Protein AF-0000000075298765 (afdb_homodimer)

Secondary structure (DSSP, 8-state):
--------------------------TT-HHHHHHHHHHHHHTTTPPPPEE-HHHHHHHHHHHHTTTTT-------SSSEEEEEEESS---HHHHHHHHHGGGGGEETTTTEESS--HHHHHHT-TT--EEEEEEEE-TTS-EEEEEEEES----TT----/--------------------------TT-HHHHHHHHHHHHHTTTPPPPEE-HHHHHHHHHHHHTTTTT-------SSSEEEEEEESS---HHHHHHHHHGGGGGEETTTTEESS--HHHHHHT-TT--EEEEEEEE-TTS-EEEEEEEES----TT----

pLDDT: mean 87.07, std 18.65, range [35.97, 98.94]

Foldseek 3Di:
DPPPPPPPPPPPPPPPPVPPPVPPPQLEDPCNLQVLLQVLQVVVPADGAEEDVVQQVVQAVVVVVCQAVQDDDDDDDQWAKDKDKDLADDGSNNSLVVLLVQVVQADQVVRDGPDDNQSNLQSNQRQFRYKHKDKDQHPNGMMMIMMTTPNGDDDPPDGSD/DPPPPPPPPPPPPPPPPPPPVVPPPQLEDPCNLQVLLQVLQVVVPADGAEEDVVQQVVQAVVVVVCQAVQDDDDDDDQWAKDKDKDLADDGSNNSLVVLLVQVVQADQVVRDGPDDNQSNLQSNQRQFRYKHKDKDQHPNGMMMIMMTTPNGDDDPPDGSD

Structure (mmCIF, N/CA/C/O backbone):
data_AF-0000000075298765-model_v1
#
loop_
_entity.id
_entity.type
_entity.pdbx_description
1 polymer 'SCP domain-containing protein'
#
loop_
_atom_site.group_PDB
_atom_site.id
_atom_site.type_symbol
_atom_site.label_atom_id
_atom_site.label_alt_id
_atom_site.label_comp_id
_atom_site.label_asym_id
_atom_site.label_entity_id
_atom_site.label_seq_id
_atom_site.pdbx_PDB_ins_code
_atom_site.Cartn_x
_atom_site.Cartn_y
_atom_site.Cartn_z
_atom_site.occupancy
_atom_site.B_iso_or_equiv
_atom_site.auth_seq_id
_atom_site.auth_comp_id
_atom_site.auth_asym_id
_atom_site.auth_atom_id
_atom_site.pdbx_PDB_model_num
ATOM 1 N N . MET A 1 1 ? 59.375 71 1.419 1 35.97 1 MET A N 1
ATOM 2 C CA . MET A 1 1 ? 57.938 70.812 1.502 1 35.97 1 MET A CA 1
ATOM 3 C C . MET A 1 1 ? 57.562 69.375 1.067 1 35.97 1 MET A C 1
ATOM 5 O O . MET A 1 1 ? 57.719 69.062 -0.102 1 35.97 1 MET A O 1
ATOM 9 N N . ASN A 1 2 ? 57.812 68.375 1.98 1 41.28 2 ASN A N 1
ATOM 10 C CA . ASN A 1 2 ? 57.625 66.938 1.878 1 41.28 2 ASN A CA 1
ATOM 11 C C . ASN A 1 2 ? 56.156 66.562 1.577 1 41.28 2 ASN A C 1
ATOM 13 O O . ASN A 1 2 ? 55.25 67 2.291 1 41.28 2 ASN A O 1
ATOM 17 N N . LEU A 1 3 ? 55.75 66.375 0.319 1 43.69 3 LEU A N 1
ATOM 18 C CA . LEU A 1 3 ? 54.469 65.875 -0.209 1 43.69 3 LEU A CA 1
ATOM 19 C C . LEU A 1 3 ? 54.062 64.625 0.467 1 43.69 3 LEU A C 1
ATOM 21 O O . LEU A 1 3 ? 54.781 63.594 0.383 1 43.69 3 LEU A O 1
ATOM 25 N N . ILE A 1 4 ? 53.531 64.625 1.705 1 47.22 4 ILE A N 1
ATOM 26 C CA . ILE A 1 4 ? 52.906 63.5 2.4 1 47.22 4 ILE A CA 1
ATOM 27 C C . ILE A 1 4 ? 51.781 62.906 1.55 1 47.22 4 ILE A C 1
ATOM 29 O O . ILE A 1 4 ? 50.812 63.594 1.222 1 47.22 4 ILE A O 1
ATOM 33 N N . SER A 1 5 ? 52.062 62 0.587 1 48.16 5 SER A N 1
ATOM 34 C CA . SER A 1 5 ? 51.094 61.219 -0.198 1 48.16 5 SER A CA 1
ATOM 35 C C . SER A 1 5 ? 50.094 60.5 0.699 1 48.16 5 SER A C 1
ATOM 37 O O . SER A 1 5 ? 50.469 59.781 1.606 1 48.16 5 SER A O 1
ATOM 39 N N . TYR A 1 6 ? 48.969 61.156 1.109 1 45.28 6 TYR A N 1
ATOM 40 C CA . TYR A 1 6 ? 47.844 60.5 1.78 1 45.28 6 TYR A CA 1
ATOM 41 C C . TYR A 1 6 ? 47.344 59.281 0.989 1 45.28 6 TYR A C 1
ATOM 43 O O . TYR A 1 6 ? 46.938 59.438 -0.168 1 45.28 6 TYR A O 1
ATOM 51 N N . SER A 1 7 ? 47.969 58.156 1.08 1 46.75 7 SER A N 1
ATOM 52 C CA . SER A 1 7 ? 47.406 56.906 0.559 1 46.75 7 SER A CA 1
ATOM 53 C C . SER A 1 7 ? 45.969 56.688 1.053 1 46.75 7 SER A C 1
ATOM 55 O O . SER A 1 7 ? 45.719 56.75 2.258 1 46.75 7 SER A O 1
ATOM 57 N N . ARG A 1 8 ? 44.938 57.188 0.302 1 50.75 8 ARG A N 1
ATOM 58 C CA . ARG A 1 8 ? 43.531 56.906 0.548 1 50.75 8 ARG A CA 1
ATOM 59 C C . ARG A 1 8 ? 43.281 55.438 0.741 1 50.75 8 ARG A C 1
ATOM 61 O O . ARG A 1 8 ? 43.625 54.625 -0.128 1 50.75 8 ARG A O 1
ATOM 68 N N . ILE A 1 9 ? 43.344 54.906 1.965 1 47.97 9 ILE A N 1
ATOM 69 C CA . ILE A 1 9 ? 42.906 53.562 2.309 1 47.97 9 ILE A CA 1
ATOM 70 C C . ILE A 1 9 ? 41.438 53.375 1.913 1 47.97 9 ILE A C 1
ATOM 72 O O . ILE A 1 9 ? 40.562 54.094 2.42 1 47.97 9 ILE A O 1
ATOM 76 N N . LEU A 1 10 ? 41.125 53.125 0.641 1 45.03 10 LEU A N 1
ATOM 77 C CA . LEU A 1 10 ? 39.781 52.719 0.24 1 45.03 10 LEU A CA 1
ATOM 78 C C . LEU A 1 10 ? 39.312 51.5 1.067 1 45.03 10 LEU A C 1
ATOM 80 O O . LEU A 1 10 ? 39.938 50.438 1.003 1 45.03 10 LEU A O 1
ATOM 84 N N . ILE A 1 11 ? 38.75 51.781 2.23 1 45.03 11 ILE A N 1
ATOM 85 C CA . ILE A 1 11 ? 38.125 50.719 2.994 1 45.03 11 ILE A CA 1
ATOM 86 C C . ILE A 1 11 ? 37.031 50.062 2.156 1 45.03 11 ILE A C 1
ATOM 88 O O . ILE A 1 11 ? 36.031 50.719 1.77 1 45.03 11 ILE A O 1
ATOM 92 N N . ILE A 1 12 ? 37.375 49.125 1.29 1 48.66 12 ILE A N 1
ATOM 93 C CA . ILE A 1 12 ? 36.344 48.281 0.675 1 48.66 12 ILE A CA 1
ATOM 94 C C . ILE A 1 12 ? 35.469 47.656 1.758 1 48.66 12 ILE A C 1
ATOM 96 O O . ILE A 1 12 ? 35.969 46.938 2.607 1 48.66 12 ILE A O 1
ATOM 100 N N . LEU A 1 13 ? 34.469 48.375 2.205 1 47.56 13 LEU A N 1
ATOM 101 C CA . LEU A 1 13 ? 33.469 47.719 3.027 1 47.56 13 LEU A CA 1
ATOM 102 C C . LEU A 1 13 ? 32.938 46.438 2.35 1 47.56 13 LEU A C 1
ATOM 104 O O . LEU A 1 13 ? 32.344 46.5 1.276 1 47.56 13 LEU A O 1
ATOM 108 N N . ALA A 1 14 ? 33.656 45.344 2.465 1 48.97 14 ALA A N 1
ATOM 109 C CA . ALA A 1 14 ? 33.094 44.031 2.088 1 48.97 14 ALA A CA 1
ATOM 110 C C . ALA A 1 14 ? 31.75 43.844 2.777 1 48.97 14 ALA A C 1
ATOM 112 O O . ALA A 1 14 ? 31.672 43.719 4.004 1 48.97 14 ALA A O 1
ATOM 113 N N . VAL A 1 15 ? 30.672 44.438 2.279 1 49.25 15 VAL A N 1
ATOM 114 C CA . VAL A 1 15 ? 29.359 44 2.738 1 49.25 15 VAL A CA 1
ATOM 115 C C . VAL A 1 15 ? 29.281 42.469 2.715 1 49.25 15 VAL A C 1
ATOM 117 O O . VAL A 1 15 ? 29.375 41.875 1.65 1 49.25 15 VAL A O 1
ATOM 120 N N . LEU A 1 16 ? 29.797 41.812 3.732 1 47.53 16 LEU A N 1
ATOM 121 C CA . LEU A 1 16 ? 29.469 40.406 3.873 1 47.53 16 LEU A CA 1
ATOM 122 C C . LEU A 1 16 ? 27.969 40.188 3.76 1 47.53 16 LEU A C 1
ATOM 124 O O . LEU A 1 16 ? 27.203 40.562 4.645 1 47.53 16 LEU A O 1
ATOM 128 N N . VAL A 1 17 ? 27.375 40.344 2.561 1 48.34 17 VAL A N 1
ATOM 129 C CA . VAL A 1 17 ? 26.016 39.812 2.416 1 48.34 17 VAL A CA 1
ATOM 130 C C . VAL A 1 17 ? 25.922 38.406 3.018 1 48.34 17 VAL A C 1
ATOM 132 O O . VAL A 1 17 ? 26.5 37.469 2.477 1 48.34 17 VAL A O 1
ATOM 135 N N . GLY A 1 18 ? 25.969 38.312 4.336 1 45.38 18 GLY A N 1
ATOM 136 C CA . GLY A 1 18 ? 25.641 37 4.863 1 45.38 18 GLY A CA 1
ATOM 137 C C . GLY A 1 18 ? 24.469 36.344 4.156 1 45.38 18 GLY A C 1
ATOM 138 O O . GLY A 1 18 ? 23.391 36.938 4.043 1 45.38 18 GLY A O 1
ATOM 139 N N . VAL A 1 19 ? 24.703 35.594 3.18 1 47.28 19 VAL A N 1
ATOM 140 C CA . VAL A 1 19 ? 23.641 34.719 2.689 1 47.28 19 VAL A CA 1
ATOM 141 C C . VAL A 1 19 ? 22.859 34.125 3.867 1 47.28 19 VAL A C 1
ATOM 143 O O . VAL A 1 19 ? 23.438 33.469 4.723 1 47.28 19 VAL A O 1
ATOM 146 N N . LEU A 1 20 ? 21.938 34.875 4.422 1 43.31 20 LEU A N 1
ATOM 147 C CA . LEU A 1 20 ? 21.016 34.125 5.281 1 43.31 20 LEU A CA 1
ATOM 148 C C . LEU A 1 20 ? 20.719 32.75 4.703 1 43.31 20 LEU A C 1
ATOM 150 O O . LEU A 1 20 ? 20.016 32.625 3.703 1 43.31 20 LEU A O 1
ATOM 154 N N . VAL A 1 21 ? 21.656 31.938 4.711 1 42.75 21 VAL A N 1
ATOM 155 C CA . VAL A 1 21 ? 21.234 30.562 4.492 1 42.75 21 VAL A CA 1
ATOM 156 C C . VAL A 1 21 ? 19.969 30.281 5.285 1 42.75 21 VAL A C 1
ATOM 158 O O . VAL A 1 21 ? 19.969 30.312 6.516 1 42.75 21 VAL A O 1
ATOM 161 N N . VAL A 1 22 ? 18.812 30.797 4.906 1 42.19 22 VAL A N 1
ATOM 162 C CA . VAL A 1 22 ? 17.609 30.203 5.496 1 42.19 22 VAL A CA 1
ATOM 163 C C . VAL A 1 22 ? 17.828 28.719 5.719 1 42.19 22 VAL A C 1
ATOM 165 O O . VAL A 1 22 ? 18.141 27.984 4.785 1 42.19 22 VAL A O 1
ATOM 168 N N . PRO A 1 23 ? 18.281 28.266 6.816 1 45.19 23 PRO A N 1
ATOM 169 C CA . PRO A 1 23 ? 18.391 26.812 6.988 1 45.19 23 PRO A CA 1
ATOM 170 C C . PRO A 1 23 ? 17.344 26.031 6.203 1 45.19 23 PRO A C 1
ATOM 172 O O . PRO A 1 23 ? 16.234 26.531 6.004 1 45.19 23 PRO A O 1
ATOM 175 N N . SER A 1 24 ? 17.688 25.453 5.238 1 42.84 24 SER A N 1
ATOM 176 C CA . SER A 1 24 ? 16.719 24.578 4.59 1 42.84 24 SER A CA 1
ATOM 177 C C . SER A 1 24 ? 15.656 24.109 5.582 1 42.84 24 SER A C 1
ATOM 179 O O . SER A 1 24 ? 15.977 23.422 6.562 1 42.84 24 SER A O 1
ATOM 181 N N . LYS A 1 25 ? 14.766 24.922 6.238 1 49.25 25 LYS A N 1
ATOM 182 C CA . LYS A 1 25 ? 13.688 24.531 7.141 1 49.25 25 LYS A CA 1
ATOM 183 C C . LYS A 1 25 ? 13.359 23.047 6.988 1 49.25 25 LYS A C 1
ATOM 185 O O . LYS A 1 25 ? 13.523 22.484 5.906 1 49.25 25 LYS A O 1
ATOM 190 N N . ALA A 1 26 ? 13.391 22.281 8.109 1 58.81 26 ALA A N 1
ATOM 191 C CA . ALA A 1 26 ? 13.055 20.859 8.211 1 58.81 26 ALA A CA 1
ATOM 192 C C . ALA A 1 26 ? 11.859 20.516 7.332 1 58.81 26 ALA A C 1
ATOM 194 O O . ALA A 1 26 ? 10.859 21.234 7.32 1 58.81 26 ALA A O 1
ATOM 195 N N . GLN A 1 27 ? 12.055 19.766 6.223 1 80.38 27 GLN A N 1
ATOM 196 C CA . GLN A 1 27 ? 11.062 19.391 5.227 1 80.38 27 GLN A CA 1
ATOM 197 C C . GLN A 1 27 ? 10.039 18.422 5.82 1 80.38 27 GLN A C 1
ATOM 199 O O . GLN A 1 27 ? 9.422 17.641 5.094 1 80.38 27 GLN A O 1
ATOM 204 N N . TYR A 1 28 ? 9.953 18.594 7.375 1 89.81 28 TYR A N 1
ATOM 205 C CA . TYR A 1 28 ? 9 17.703 8.039 1 89.81 28 TYR A CA 1
ATOM 206 C C . TYR A 1 28 ? 8.188 18.453 9.086 1 89.81 28 TYR A C 1
ATOM 208 O O . TYR A 1 28 ? 7.688 17.859 10.039 1 89.81 28 TYR A O 1
ATOM 216 N N . SER A 1 29 ? 8.086 19.781 8.977 1 95.31 29 SER A N 1
ATOM 217 C CA . SER A 1 29 ? 7.273 20.516 9.945 1 95.31 29 SER A CA 1
ATOM 218 C C . SER A 1 29 ? 5.801 20.125 9.844 1 95.31 29 SER A C 1
ATOM 220 O O . SER A 1 29 ? 5.348 19.672 8.797 1 95.31 29 SER A O 1
ATOM 222 N N . PRO A 1 30 ? 5.066 20.312 11.031 1 97.62 30 PRO A N 1
ATOM 223 C CA . PRO A 1 30 ? 3.619 20.109 10.961 1 97.62 30 PRO A CA 1
ATOM 224 C C . PRO A 1 30 ? 2.977 20.812 9.766 1 97.62 30 PRO A C 1
ATOM 226 O O . PRO A 1 30 ? 2.123 20.234 9.086 1 97.62 30 PRO A O 1
ATOM 229 N N . GLN A 1 31 ? 3.422 22 9.492 1 97.62 31 GLN A N 1
ATOM 230 C CA . GLN A 1 31 ? 2.814 22.797 8.43 1 97.62 31 GLN A CA 1
ATOM 231 C C . GLN A 1 31 ? 3.092 22.203 7.059 1 97.62 31 GLN A C 1
ATOM 233 O O . GLN A 1 31 ? 2.258 22.281 6.156 1 97.62 31 GLN A O 1
ATOM 238 N N . ASP A 1 32 ? 4.234 21.578 6.898 1 97.31 32 ASP A N 1
ATOM 239 C CA . ASP A 1 32 ? 4.527 20.922 5.637 1 97.31 32 ASP A CA 1
ATOM 240 C C . ASP A 1 32 ? 3.49 19.844 5.332 1 97.31 32 ASP A C 1
ATOM 242 O O . ASP A 1 32 ? 3.004 19.734 4.203 1 97.31 32 ASP A O 1
ATOM 246 N N . TYR A 1 33 ? 3.146 19 6.305 1 98.44 33 TYR A N 1
ATOM 247 C CA . TYR A 1 33 ? 2.133 17.969 6.148 1 98.44 33 TYR A CA 1
ATOM 248 C C . TYR A 1 33 ? 0.762 18.578 5.883 1 98.44 33 TYR A C 1
ATOM 250 O O . TYR A 1 33 ? 0.064 18.172 4.949 1 98.44 33 TYR A O 1
ATOM 258 N N . VAL A 1 34 ? 0.422 19.547 6.719 1 98.81 34 VAL A N 1
ATOM 259 C CA . VAL A 1 34 ? -0.91 20.125 6.68 1 98.81 34 VAL A CA 1
ATOM 260 C C . VAL A 1 34 ? -1.123 20.844 5.344 1 98.81 34 VAL A C 1
ATOM 262 O O . VAL A 1 34 ? -2.174 20.688 4.719 1 98.81 34 VAL A O 1
ATOM 265 N N . ASN A 1 35 ? -0.128 21.562 4.895 1 98.56 35 ASN A N 1
ATOM 266 C CA . ASN A 1 35 ? -0.244 22.281 3.621 1 98.56 35 ASN A CA 1
ATOM 267 C C . ASN A 1 35 ? -0.476 21.312 2.463 1 98.56 35 ASN A C 1
ATOM 269 O O . ASN A 1 35 ? -1.333 21.547 1.611 1 98.56 35 ASN A O 1
ATOM 273 N N . ALA A 1 36 ? 0.278 20.266 2.406 1 98.25 36 ALA A N 1
ATOM 274 C CA . ALA A 1 36 ? 0.129 19.297 1.331 1 98.25 36 ALA A CA 1
ATOM 275 C C . ALA A 1 36 ? -1.246 18.625 1.376 1 98.25 36 ALA A C 1
ATOM 277 O O . ALA A 1 36 ? -1.883 18.438 0.338 1 98.25 36 ALA A O 1
ATOM 278 N N . HIS A 1 37 ? -1.697 18.266 2.561 1 98.88 37 HIS A N 1
ATOM 279 C CA . HIS A 1 37 ? -3.039 17.719 2.703 1 98.88 37 HIS A CA 1
ATOM 280 C C . HIS A 1 37 ? -4.094 18.703 2.215 1 98.88 37 HIS A C 1
ATOM 282 O O . HIS A 1 37 ? -4.988 18.328 1.446 1 98.88 37 HIS A O 1
ATOM 288 N N . ASN A 1 38 ? -3.99 19.875 2.662 1 98.88 38 ASN A N 1
ATOM 289 C CA . ASN A 1 38 ? -5.035 20.844 2.391 1 98.88 38 ASN A CA 1
ATOM 290 C C . ASN A 1 38 ? -5.02 21.297 0.93 1 98.88 38 ASN A C 1
ATOM 292 O O . ASN A 1 38 ? -6.055 21.688 0.387 1 98.88 38 ASN A O 1
ATOM 296 N N . GLN A 1 39 ? -3.918 21.266 0.316 1 98.75 39 GLN A N 1
ATOM 297 C CA . GLN A 1 39 ? -3.904 21.453 -1.13 1 98.75 39 GLN A CA 1
ATOM 298 C C . GLN A 1 39 ? -4.754 20.406 -1.837 1 98.75 39 GLN A C 1
ATOM 300 O O . GLN A 1 39 ? -5.547 20.734 -2.725 1 98.75 39 GLN A O 1
ATOM 305 N N . ALA A 1 40 ? -4.594 19.172 -1.49 1 98.75 40 ALA A N 1
ATOM 306 C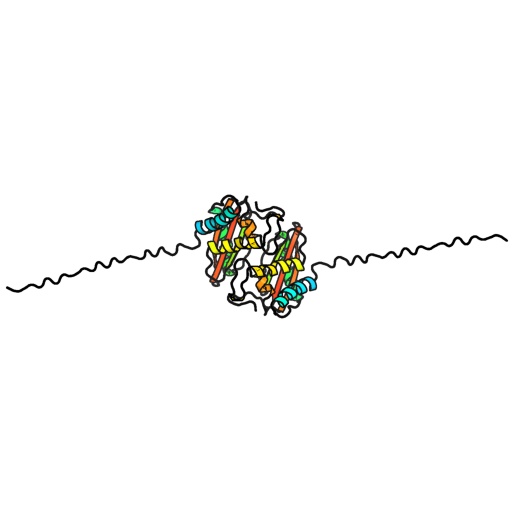 CA . ALA A 1 40 ? -5.363 18.078 -2.078 1 98.75 40 ALA A CA 1
ATOM 307 C C .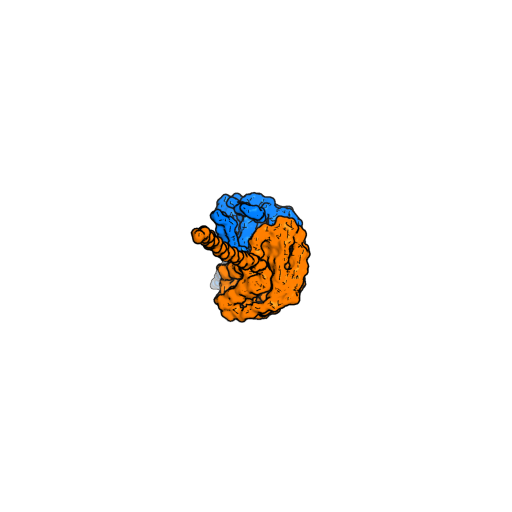 ALA A 1 40 ? -6.852 18.234 -1.756 1 98.75 40 ALA A C 1
ATOM 309 O O . ALA A 1 40 ? -7.703 18.016 -2.621 1 98.75 40 ALA A O 1
ATOM 310 N N . ARG A 1 41 ? -7.129 18.547 -0.53 1 98.88 41 ARG A N 1
ATOM 311 C CA . ARG A 1 41 ? -8.516 18.688 -0.089 1 98.88 41 ARG A CA 1
ATOM 312 C C . ARG A 1 41 ? -9.203 19.844 -0.815 1 98.88 41 ARG A C 1
ATOM 314 O O . ARG A 1 41 ? -10.336 19.703 -1.28 1 98.88 41 ARG A O 1
ATOM 321 N N . ALA A 1 42 ? -8.555 20.953 -0.947 1 98.81 42 ALA A N 1
ATOM 322 C CA . ALA A 1 42 ? -9.102 22.125 -1.642 1 98.81 42 ALA A CA 1
ATOM 323 C C . ALA A 1 42 ? -9.43 21.781 -3.096 1 98.81 42 ALA A C 1
ATOM 325 O O . ALA A 1 42 ? -10.422 22.266 -3.645 1 98.81 42 ALA A O 1
ATOM 326 N N . ALA A 1 43 ? -8.672 20.984 -3.654 1 98.56 43 ALA A N 1
ATOM 327 C CA . ALA A 1 43 ? -8.812 20.641 -5.066 1 98.56 43 ALA A CA 1
ATOM 328 C C . ALA A 1 43 ? -10.141 19.938 -5.332 1 98.56 43 ALA A C 1
ATOM 330 O O . ALA A 1 43 ? -10.617 19.891 -6.469 1 98.56 43 ALA A O 1
ATOM 331 N N . VAL A 1 44 ? -10.742 19.375 -4.336 1 98.44 44 VAL A N 1
ATOM 332 C CA . VAL A 1 44 ? -11.992 18.656 -4.543 1 98.44 44 VAL A CA 1
ATOM 333 C C . VAL A 1 44 ? -13.094 19.281 -3.68 1 98.44 44 VAL A C 1
ATOM 335 O O . VAL A 1 44 ? -14.117 18.641 -3.42 1 98.44 44 VAL A O 1
ATOM 338 N N . GLY A 1 45 ? -12.836 20.406 -3.125 1 98.44 45 GLY A N 1
ATOM 339 C CA . GLY A 1 45 ? -13.852 21.156 -2.406 1 98.44 45 GLY A CA 1
ATOM 340 C C . GLY A 1 45 ? -14.109 20.625 -1.009 1 98.44 45 GLY A C 1
ATOM 341 O O . GLY A 1 45 ? -15.195 20.812 -0.463 1 98.44 45 GLY A O 1
ATOM 342 N N . VAL A 1 46 ? -13.242 19.906 -0.448 1 98.62 46 VAL A N 1
ATOM 343 C CA . VAL A 1 46 ? -13.336 19.391 0.909 1 98.62 46 VAL A CA 1
ATOM 344 C C . VAL A 1 46 ? -12.711 20.375 1.892 1 98.62 46 VAL A C 1
ATOM 346 O O . VAL A 1 46 ? -11.703 21.016 1.586 1 98.62 46 VAL A O 1
ATOM 349 N N . GLY A 1 47 ? -13.242 20.562 3.072 1 98.62 47 GLY A N 1
ATOM 350 C CA . GLY A 1 47 ? -12.742 21.5 4.082 1 98.62 47 GLY A CA 1
ATOM 351 C C . GLY A 1 47 ? -11.336 21.156 4.551 1 98.62 47 GLY A C 1
ATOM 352 O O . GLY A 1 47 ? -10.883 20.031 4.414 1 98.62 47 GLY A O 1
ATOM 353 N N . PRO A 1 48 ? -10.703 22.078 5.172 1 98.88 48 PRO A N 1
ATOM 354 C CA . PRO A 1 48 ? -9.312 21.875 5.59 1 98.88 48 PRO A CA 1
ATOM 355 C C . PRO A 1 48 ? -9.188 20.922 6.777 1 98.88 48 PRO A C 1
ATOM 357 O O . PRO A 1 48 ? -10.125 20.797 7.578 1 98.88 48 PRO A O 1
ATOM 360 N N . ILE A 1 49 ? -8.07 20.281 6.785 1 98.88 49 ILE A N 1
ATOM 361 C CA . ILE A 1 49 ? -7.688 19.453 7.934 1 98.88 49 ILE A CA 1
ATOM 362 C C . ILE A 1 49 ? -6.742 20.25 8.836 1 98.88 49 ILE A C 1
ATOM 364 O O . ILE A 1 49 ? -6.027 21.141 8.375 1 98.88 49 ILE A O 1
ATOM 368 N N . GLN A 1 50 ? -6.754 19.953 10.125 1 98.88 50 GLN A N 1
ATOM 369 C CA . GLN A 1 50 ? -5.949 20.672 11.102 1 98.88 50 GLN A CA 1
ATOM 370 C C . GLN A 1 50 ? -4.984 19.734 11.82 1 98.88 50 GLN A C 1
ATOM 372 O O . GLN A 1 50 ? -5.312 18.578 12.07 1 98.88 50 GLN A O 1
ATOM 377 N N . TRP A 1 51 ? -3.914 20.312 12.258 1 98.88 51 TRP A N 1
ATOM 378 C CA . TRP A 1 51 ? -2.906 19.562 13.008 1 98.88 51 TRP A CA 1
ATOM 379 C C . TRP A 1 51 ? -3.389 19.281 14.422 1 98.88 51 TRP A C 1
ATOM 381 O O . TRP A 1 51 ? -4.008 20.125 15.07 1 98.88 51 TRP A O 1
ATOM 391 N N . ASP A 1 52 ? -3.066 18.094 14.891 1 98.94 52 ASP A N 1
ATOM 392 C CA . ASP A 1 52 ? -3.326 17.719 16.281 1 98.94 52 ASP A CA 1
ATOM 393 C C . ASP A 1 52 ? -2.092 17.078 16.906 1 98.94 52 ASP A C 1
ATOM 395 O O . ASP A 1 52 ? -1.672 16 16.516 1 98.94 52 ASP A O 1
ATOM 399 N N . ASP A 1 53 ? -1.57 17.656 18 1 98.75 53 ASP A N 1
ATOM 400 C CA . ASP A 1 53 ? -0.328 17.219 18.625 1 98.75 53 ASP A CA 1
ATOM 401 C C . ASP A 1 53 ? -0.5 15.859 19.281 1 98.75 53 ASP A C 1
ATOM 403 O O . ASP A 1 53 ? 0.448 15.07 19.359 1 98.75 53 ASP A O 1
ATOM 407 N N . THR A 1 54 ? -1.617 15.594 19.781 1 98.69 54 THR A N 1
ATOM 408 C CA . THR A 1 54 ? -1.876 14.297 20.391 1 98.69 54 THR A CA 1
ATOM 409 C C . THR A 1 54 ? -1.773 13.18 19.344 1 98.69 54 THR A C 1
ATOM 411 O O . THR A 1 54 ? -1.177 12.133 19.609 1 98.69 54 THR A O 1
ATOM 414 N N . ILE A 1 55 ? -2.328 13.414 18.203 1 98.75 55 ILE A N 1
ATOM 415 C CA . ILE A 1 55 ? -2.279 12.438 17.109 1 98.75 55 ILE A CA 1
ATOM 416 C C . ILE A 1 55 ? -0.845 12.297 16.609 1 98.75 55 ILE A C 1
ATOM 418 O O . ILE A 1 55 ? -0.395 11.195 16.297 1 98.75 55 ILE A O 1
ATOM 422 N N . ALA A 1 56 ? -0.137 13.391 16.562 1 98.75 56 ALA A N 1
ATOM 423 C CA . ALA A 1 56 ? 1.261 13.359 16.141 1 98.75 56 ALA A CA 1
ATOM 424 C C . ALA A 1 56 ? 2.107 12.531 17.109 1 98.75 56 ALA A C 1
ATOM 426 O O . ALA A 1 56 ? 2.98 11.773 16.688 1 98.75 56 ALA A O 1
ATOM 427 N N . ALA A 1 57 ? 1.886 12.727 18.375 1 98.56 57 ALA A N 1
ATOM 428 C CA . ALA A 1 57 ? 2.611 11.945 19.375 1 98.56 57 ALA A CA 1
ATOM 429 C C . ALA A 1 57 ? 2.312 10.453 19.234 1 98.56 57 ALA A C 1
ATOM 431 O O . ALA A 1 57 ? 3.205 9.617 19.391 1 98.56 57 ALA A O 1
ATOM 432 N N . TYR A 1 58 ? 1.103 10.133 18.969 1 98.5 58 TYR A N 1
ATOM 433 C CA . TYR A 1 58 ? 0.701 8.758 18.703 1 98.5 58 TYR A CA 1
ATOM 434 C C . TYR A 1 58 ? 1.448 8.203 17.5 1 98.5 58 TYR A C 1
ATOM 436 O O . TYR A 1 58 ? 1.997 7.098 17.547 1 98.5 58 TYR A O 1
ATOM 444 N N . ALA A 1 59 ? 1.47 8.914 16.406 1 98.44 59 ALA A N 1
ATOM 445 C CA . ALA A 1 59 ? 2.184 8.516 15.195 1 98.44 59 ALA A CA 1
ATOM 446 C C . ALA A 1 59 ? 3.662 8.281 15.484 1 98.44 59 ALA A C 1
ATOM 448 O O . ALA A 1 59 ? 4.234 7.285 15.031 1 98.44 59 ALA A O 1
ATOM 449 N N . LEU A 1 60 ? 4.246 9.211 16.219 1 98.06 60 LEU A N 1
ATOM 450 C CA . LEU A 1 60 ? 5.668 9.109 16.531 1 98.06 60 LEU A CA 1
ATOM 451 C C . LEU A 1 60 ? 5.965 7.836 17.312 1 98.06 60 LEU A C 1
ATOM 453 O O . LEU A 1 60 ? 6.918 7.117 17 1 98.06 60 LEU A O 1
ATOM 457 N N . SER A 1 61 ? 5.164 7.559 18.297 1 98.06 61 SER A N 1
ATOM 458 C CA . SER A 1 61 ? 5.367 6.359 19.109 1 98.06 61 SER A CA 1
ATOM 459 C C . SER A 1 61 ? 5.305 5.098 18.25 1 98.06 61 SER A C 1
ATOM 461 O O . SER A 1 61 ? 6.078 4.16 18.469 1 98.06 61 SER A O 1
ATOM 463 N N . ASN A 1 62 ? 4.402 5.043 17.375 1 97.06 62 ASN A N 1
ATOM 464 C CA . ASN A 1 62 ? 4.219 3.865 16.531 1 97.06 62 ASN A CA 1
ATOM 465 C C . ASN A 1 62 ? 5.375 3.684 15.555 1 97.06 62 ASN A C 1
ATOM 467 O O . ASN A 1 62 ? 5.922 2.586 15.438 1 97.06 62 ASN A O 1
ATOM 471 N N . VAL A 1 63 ? 5.773 4.75 14.867 1 97.06 63 VAL A N 1
ATOM 472 C CA . VAL A 1 63 ? 6.809 4.578 13.852 1 97.06 63 VAL A CA 1
ATOM 473 C C . VAL A 1 63 ? 8.156 4.34 14.531 1 97.06 63 VAL A C 1
ATOM 475 O O . VAL A 1 63 ? 9.023 3.658 13.984 1 97.06 63 VAL A O 1
ATOM 478 N N . TYR A 1 64 ? 8.32 4.914 15.672 1 97.62 64 TYR A N 1
ATOM 479 C CA . TYR A 1 64 ? 9.562 4.688 16.406 1 97.62 64 TYR A CA 1
ATOM 480 C C . TYR A 1 64 ? 9.797 3.199 16.625 1 97.62 64 TYR A C 1
ATOM 482 O O . TYR A 1 64 ? 10.938 2.729 16.562 1 97.62 64 TYR A O 1
ATOM 490 N N . ARG A 1 65 ? 8.812 2.445 16.797 1 96.56 65 ARG A N 1
ATOM 491 C CA . ARG A 1 65 ? 8.914 1.012 17.047 1 96.56 65 ARG A CA 1
ATOM 492 C C . ARG A 1 65 ? 9.297 0.257 15.781 1 96.56 65 ARG A C 1
ATOM 494 O O . ARG A 1 65 ? 9.68 -0.913 15.844 1 96.56 65 ARG A O 1
ATOM 501 N N . LEU A 1 66 ? 9.211 0.895 14.711 1 96.69 66 LEU A N 1
ATOM 502 C CA . LEU A 1 66 ? 9.445 0.229 13.43 1 96.69 66 LEU A CA 1
ATOM 503 C C . LEU A 1 66 ? 10.875 0.461 12.953 1 96.69 66 LEU A C 1
ATOM 505 O O . LEU A 1 66 ? 11.297 -0.097 11.938 1 96.69 66 LEU A O 1
ATOM 509 N N . ARG A 1 67 ? 11.641 1.229 13.68 1 95.5 67 ARG A N 1
ATOM 510 C CA . ARG A 1 67 ? 12.938 1.702 13.203 1 95.5 67 ARG A CA 1
ATOM 511 C C . ARG A 1 67 ? 13.891 0.538 12.977 1 95.5 67 ARG A C 1
ATOM 513 O O . ARG A 1 67 ? 14.781 0.615 12.125 1 95.5 67 ARG A O 1
ATOM 520 N N . GLY A 1 68 ? 13.734 -0.586 13.688 1 94.25 68 GLY A N 1
ATOM 521 C CA . GLY A 1 68 ? 14.617 -1.736 13.555 1 94.25 68 GLY A CA 1
ATOM 522 C C . GLY A 1 68 ? 14.383 -2.514 12.273 1 94.25 68 GLY A C 1
ATOM 523 O O . GLY A 1 68 ? 15.312 -2.719 11.484 1 94.25 68 GLY A O 1
ATOM 524 N N . SER A 1 69 ? 13.164 -2.848 12.031 1 91.25 69 SER A N 1
ATOM 525 C CA . SER A 1 69 ? 12.82 -3.658 10.867 1 91.25 69 SER A CA 1
ATOM 526 C C . SER A 1 69 ? 12.672 -2.795 9.617 1 91.25 69 SER A C 1
ATOM 528 O O . SER A 1 69 ? 12.898 -3.264 8.5 1 91.25 69 SER A O 1
ATOM 530 N N . CYS A 1 70 ? 12.273 -1.619 9.812 1 91.5 70 CYS A N 1
ATOM 531 C CA . CYS A 1 70 ? 11.922 -0.662 8.773 1 91.5 70 CYS A CA 1
ATOM 532 C C . CYS A 1 70 ? 10.797 -1.202 7.891 1 91.5 70 CYS A C 1
ATOM 534 O O . CYS A 1 70 ? 10.82 -1.025 6.672 1 91.5 70 CYS A O 1
ATOM 536 N N . ARG A 1 71 ? 9.938 -1.971 8.391 1 90.81 71 ARG A N 1
ATOM 537 C CA . ARG A 1 71 ? 8.758 -2.508 7.723 1 90.81 71 ARG A CA 1
ATOM 538 C C . ARG A 1 71 ? 7.508 -1.727 8.109 1 90.81 71 ARG A C 1
ATOM 540 O O . ARG A 1 71 ? 7.359 -1.311 9.258 1 90.81 71 ARG A O 1
ATOM 547 N N . LEU A 1 72 ? 6.645 -1.603 7.125 1 93.88 72 LEU A N 1
ATOM 548 C CA . LEU A 1 72 ? 5.398 -0.893 7.402 1 93.88 72 LEU A CA 1
ATOM 549 C C . LEU A 1 72 ? 4.398 -1.803 8.102 1 93.88 72 LEU A C 1
ATOM 551 O O . LEU A 1 72 ? 3.76 -2.643 7.461 1 93.88 72 LEU A O 1
ATOM 555 N N . VAL A 1 73 ? 4.273 -1.646 9.375 1 93.94 73 VAL A N 1
ATOM 556 C CA . VAL A 1 73 ? 3.287 -2.357 10.188 1 93.94 73 VAL A CA 1
ATOM 557 C C . VAL A 1 73 ? 2.244 -1.374 10.711 1 93.94 73 VAL A C 1
ATOM 559 O O . VAL A 1 73 ? 2.576 -0.444 11.453 1 93.94 73 VAL A O 1
ATOM 562 N N . PRO A 1 74 ? 1.014 -1.604 10.273 1 94.31 74 PRO A N 1
ATOM 563 C CA . PRO A 1 74 ? -0.002 -0.657 10.734 1 94.31 74 PRO A CA 1
ATOM 564 C C . PRO A 1 74 ? -0.145 -0.644 12.258 1 94.31 74 PRO A C 1
ATOM 566 O O . PRO A 1 74 ? 0.012 -1.683 12.906 1 94.31 74 PRO A O 1
ATOM 569 N N . SER A 1 75 ? -0.507 0.517 12.75 1 92.88 75 SER A N 1
ATOM 570 C CA . SER A 1 75 ? -0.795 0.634 14.172 1 92.88 75 SER A CA 1
ATOM 571 C C . SER A 1 75 ? -2.158 0.041 14.508 1 92.88 75 SER A C 1
ATOM 573 O O . SER A 1 75 ? -2.969 -0.219 13.617 1 92.88 75 SER A O 1
ATOM 575 N N . SER A 1 76 ? -2.473 -0.233 15.844 1 85.31 76 SER A N 1
ATOM 576 C CA . SER A 1 76 ? -3.707 -0.879 16.281 1 85.31 76 SER A CA 1
ATOM 577 C C . SER A 1 76 ? -4.699 0.138 16.828 1 85.31 76 SER A C 1
ATOM 579 O O . SER A 1 76 ? -5.754 -0.234 17.344 1 85.31 76 SER A O 1
ATOM 581 N N . GLY A 1 77 ? -4.582 1.342 16.688 1 86.62 77 GLY A N 1
ATOM 582 C CA . GLY A 1 77 ? -5.441 2.336 17.312 1 86.62 77 GLY A CA 1
ATOM 583 C C . GLY A 1 77 ? -6.648 2.693 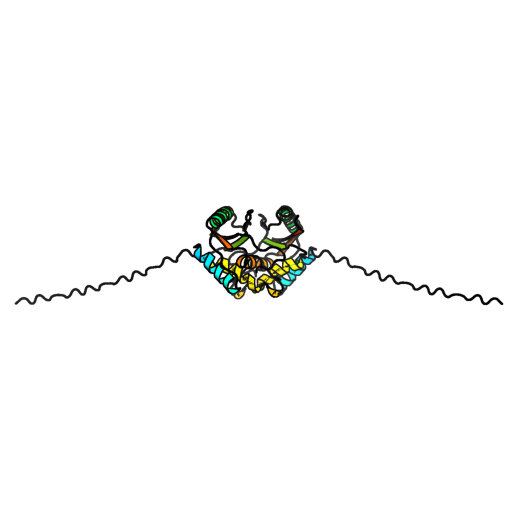16.469 1 86.62 77 GLY A C 1
ATOM 584 O O . GLY A 1 77 ? -6.965 2.002 15.5 1 86.62 77 GLY A O 1
ATOM 585 N N . HIS A 1 78 ? -7.422 3.688 16.938 1 92.19 78 HIS A N 1
ATOM 586 C CA . HIS A 1 78 ? -8.703 4.039 16.344 1 92.19 78 HIS A CA 1
ATOM 587 C C . HIS A 1 78 ? -8.539 5.129 15.281 1 92.19 78 HIS A C 1
ATOM 589 O O . HIS A 1 78 ? -9.531 5.645 14.758 1 92.19 78 HIS A O 1
ATOM 595 N N . TYR A 1 79 ? -7.336 5.531 14.961 1 97.12 79 TYR A N 1
ATOM 596 C CA . TYR A 1 79 ? -7.074 6.559 13.953 1 97.12 79 TYR A CA 1
ATOM 597 C C . TYR A 1 79 ? -6.98 5.945 12.562 1 97.12 79 TYR A C 1
ATOM 599 O O . TYR A 1 79 ? -6.543 4.805 12.406 1 97.12 79 TYR A O 1
ATOM 607 N N . GLY A 1 80 ? -7.469 6.703 11.547 1 97.19 80 GLY A N 1
ATOM 608 C CA . GLY A 1 80 ? -6.992 6.371 10.211 1 97.19 80 GLY A CA 1
ATOM 609 C C . GLY A 1 80 ? -5.484 6.457 10.078 1 97.19 80 GLY A C 1
ATOM 610 O O . GLY A 1 80 ? -4.816 7.078 10.906 1 97.19 80 GLY A O 1
ATOM 611 N N . GLU A 1 81 ? -4.977 5.805 9.031 1 97.94 81 GLU A N 1
ATOM 612 C CA . GLU A 1 81 ? -3.52 5.797 8.945 1 97.94 81 GLU A CA 1
ATOM 613 C C . GLU A 1 81 ? -3.059 5.672 7.492 1 97.94 81 GLU A C 1
ATOM 615 O O . GLU A 1 81 ? -3.572 4.84 6.742 1 97.94 81 GLU A O 1
ATOM 620 N N . ASN A 1 82 ? -2.246 6.535 7.043 1 98.19 82 ASN A N 1
ATOM 621 C CA . ASN A 1 82 ? -1.384 6.383 5.875 1 98.19 82 ASN A CA 1
ATOM 622 C C . ASN A 1 82 ? 0.081 6.23 6.277 1 98.19 82 ASN A C 1
ATOM 624 O O . ASN A 1 82 ? 0.558 6.93 7.176 1 98.19 82 ASN A O 1
ATOM 628 N N . MET A 1 83 ? 0.825 5.332 5.602 1 96.62 83 MET A N 1
ATOM 629 C CA . MET A 1 83 ? 2.262 5.176 5.812 1 96.62 83 MET A CA 1
ATOM 630 C C . MET A 1 83 ? 3.002 5.113 4.48 1 96.62 83 MET A C 1
ATOM 632 O O . MET A 1 83 ? 2.436 4.699 3.467 1 96.62 83 MET A O 1
ATOM 636 N N . ALA A 1 84 ? 4.16 5.547 4.547 1 95 84 ALA A N 1
ATOM 637 C CA . ALA A 1 84 ? 5.07 5.469 3.408 1 95 84 ALA A CA 1
ATOM 638 C C . ALA A 1 84 ? 6.504 5.203 3.869 1 95 84 ALA A C 1
ATOM 640 O O . ALA A 1 84 ? 6.871 5.539 4.996 1 95 84 ALA A O 1
ATOM 641 N N . LYS A 1 85 ? 7.191 4.531 3.068 1 92.12 85 LYS A N 1
ATOM 642 C CA . LYS A 1 85 ? 8.602 4.254 3.326 1 92.12 85 LYS A CA 1
ATOM 643 C C . LYS A 1 85 ? 9.461 4.625 2.123 1 92.12 85 LYS A C 1
ATOM 645 O O . LYS A 1 85 ? 9 4.574 0.981 1 92.12 85 LYS A O 1
ATOM 650 N N . SER A 1 86 ? 10.656 5.066 2.453 1 86.56 86 SER A N 1
ATOM 651 C CA . SER A 1 86 ? 11.633 5.371 1.411 1 86.56 86 SER A CA 1
ATOM 652 C C . SER A 1 86 ? 13.047 4.996 1.852 1 86.56 86 SER A C 1
ATOM 654 O O . SER A 1 86 ? 13.344 4.965 3.049 1 86.56 86 SER A O 1
ATOM 656 N N . ASN A 1 87 ? 13.922 4.664 0.884 1 81.56 87 ASN A N 1
ATOM 657 C CA . ASN A 1 87 ? 15.328 4.391 1.168 1 81.56 87 ASN A CA 1
ATOM 658 C C . ASN A 1 87 ? 16.125 5.68 1.347 1 81.56 87 ASN A C 1
ATOM 660 O O . ASN A 1 87 ? 17.25 5.652 1.866 1 81.56 87 ASN A O 1
ATOM 664 N N . GLY A 1 88 ? 15.672 6.855 0.994 1 73.19 88 GLY A N 1
ATOM 665 C CA . GLY A 1 88 ? 16.391 8.117 1.086 1 73.19 88 GLY A CA 1
ATOM 666 C C . GLY A 1 88 ? 15.516 9.273 1.54 1 73.19 88 GLY A C 1
ATOM 667 O O . GLY A 1 88 ? 14.625 9.094 2.367 1 73.19 88 GLY A O 1
ATOM 668 N N . VAL A 1 89 ? 15.984 10.484 1.031 1 68.88 89 VAL A N 1
ATOM 669 C CA . VAL A 1 89 ? 15.297 11.688 1.481 1 68.88 89 VAL A CA 1
ATOM 670 C C . VAL A 1 89 ? 13.828 11.633 1.058 1 68.88 89 VAL A C 1
ATOM 672 O O . VAL A 1 89 ? 13.516 11.242 -0.07 1 68.88 89 VAL A O 1
ATOM 675 N N . PHE A 1 90 ? 13 11.844 1.993 1 80.44 90 PHE A N 1
ATOM 676 C CA . PHE A 1 90 ? 11.547 11.719 1.888 1 80.44 90 PHE A CA 1
ATOM 677 C C . PHE A 1 90 ? 10.852 12.797 2.709 1 80.44 90 PHE A C 1
ATOM 679 O O . PHE A 1 90 ? 10.719 12.664 3.928 1 80.44 90 PHE A O 1
ATOM 686 N N . SER A 1 91 ? 10.594 13.922 1.957 1 91.62 91 SER A N 1
ATOM 687 C CA . SER A 1 91 ? 9.984 15.039 2.674 1 91.62 91 SER A CA 1
ATOM 688 C C . SER A 1 91 ? 8.523 14.758 3.004 1 91.62 91 SER A C 1
ATOM 690 O O . SER A 1 91 ? 7.918 13.852 2.43 1 91.62 91 SER A O 1
ATOM 692 N N . ALA A 1 92 ? 8.023 15.586 3.918 1 95.44 92 ALA A N 1
ATOM 693 C CA . ALA A 1 92 ? 6.605 15.523 4.281 1 95.44 92 ALA A CA 1
ATOM 694 C C . ALA A 1 92 ? 5.719 15.719 3.055 1 95.44 92 ALA A C 1
ATOM 696 O O . ALA A 1 92 ? 4.805 14.93 2.807 1 95.44 92 ALA A O 1
ATOM 697 N N . ALA A 1 93 ? 6.035 16.734 2.322 1 94.94 93 ALA A N 1
ATOM 698 C CA . ALA A 1 93 ? 5.23 17.062 1.146 1 94.94 93 ALA A CA 1
ATOM 699 C C . ALA A 1 93 ? 5.277 15.93 0.125 1 94.94 93 ALA A C 1
ATOM 701 O O . ALA A 1 93 ? 4.254 15.57 -0.464 1 94.94 93 ALA A O 1
ATOM 702 N N . LEU A 1 94 ? 6.402 15.398 -0.096 1 93.12 94 LEU A N 1
ATOM 703 C CA . LEU A 1 94 ? 6.539 14.305 -1.054 1 93.12 94 LEU A CA 1
ATOM 704 C C . LEU A 1 94 ? 5.727 13.094 -0.616 1 93.12 94 LEU A C 1
ATOM 706 O O . LEU A 1 94 ? 5.035 12.477 -1.431 1 93.12 94 LEU A O 1
ATOM 710 N N . ALA A 1 95 ? 5.809 12.703 0.636 1 95.5 95 ALA A N 1
ATOM 711 C CA . ALA A 1 95 ? 5.039 11.57 1.145 1 95.5 95 ALA A CA 1
ATOM 712 C C . ALA A 1 95 ? 3.547 11.766 0.901 1 95.5 95 ALA A C 1
ATOM 714 O O . ALA A 1 95 ? 2.873 10.875 0.38 1 95.5 95 ALA A O 1
ATOM 715 N N . VAL A 1 96 ? 3.072 12.906 1.245 1 97.81 96 VAL A N 1
ATOM 716 C CA . VAL A 1 96 ? 1.651 13.188 1.07 1 97.81 96 VAL A CA 1
ATOM 717 C C . VAL A 1 96 ? 1.299 13.172 -0.416 1 97.81 96 VAL A C 1
ATOM 719 O O . VAL A 1 96 ? 0.261 12.625 -0.806 1 97.81 96 VAL A O 1
ATOM 722 N N . ASN A 1 97 ? 2.141 13.703 -1.239 1 95.75 97 ASN A N 1
ATOM 723 C CA . ASN A 1 97 ? 1.847 13.75 -2.668 1 95.75 97 ASN A CA 1
ATOM 724 C C . ASN A 1 97 ? 1.844 12.352 -3.281 1 95.75 97 ASN A C 1
ATOM 726 O O . ASN A 1 97 ? 1.081 12.078 -4.211 1 95.75 97 ASN A O 1
ATOM 730 N N . ILE A 1 98 ? 2.629 11.469 -2.801 1 94.56 98 ILE A N 1
ATOM 731 C CA . ILE A 1 98 ? 2.607 10.07 -3.23 1 94.56 98 ILE A CA 1
ATOM 732 C C . ILE A 1 98 ? 1.235 9.469 -2.945 1 94.56 98 ILE A C 1
ATOM 734 O O . ILE A 1 98 ? 0.673 8.766 -3.787 1 94.56 98 ILE A O 1
ATOM 738 N N . TRP A 1 99 ? 0.675 9.703 -1.841 1 97.75 99 TRP A N 1
ATOM 739 C CA . TRP A 1 99 ? -0.664 9.234 -1.496 1 97.75 99 TRP A CA 1
ATOM 740 C C . TRP A 1 99 ? -1.716 9.906 -2.377 1 97.75 99 TRP A C 1
ATOM 742 O O . TRP A 1 99 ? -2.609 9.234 -2.902 1 97.75 99 TRP A O 1
ATOM 752 N N . VAL A 1 100 ? -1.53 11.195 -2.557 1 98.19 100 VAL A N 1
ATOM 753 C CA . VAL A 1 100 ? -2.492 11.977 -3.328 1 98.19 100 VAL A CA 1
ATOM 754 C C . VAL A 1 100 ? -2.512 11.492 -4.773 1 98.19 100 VAL A C 1
ATOM 756 O O . VAL A 1 100 ? -3.568 11.461 -5.41 1 98.19 100 VAL A O 1
ATOM 759 N N . ASN A 1 101 ? -1.425 11.117 -5.289 1 96.31 101 ASN A N 1
ATOM 760 C CA . ASN A 1 101 ? -1.316 10.711 -6.688 1 96.31 101 ASN A CA 1
ATOM 761 C C . ASN A 1 101 ? -2.086 9.422 -6.961 1 96.31 101 ASN A C 1
ATOM 763 O O . ASN A 1 101 ? -2.332 9.078 -8.117 1 96.31 101 ASN A O 1
ATOM 767 N N . GLU A 1 102 ? -2.531 8.711 -5.988 1 96.12 102 GLU A N 1
ATOM 768 C CA . GLU A 1 102 ? -3.451 7.594 -6.191 1 96.12 102 GLU A CA 1
ATOM 769 C C . GLU A 1 102 ? -4.77 8.07 -6.797 1 96.12 102 GLU A C 1
ATOM 771 O O . GLU A 1 102 ? -5.562 7.262 -7.285 1 96.12 102 GLU A O 1
ATOM 776 N N . ARG A 1 103 ? -4.965 9.344 -6.789 1 96.19 103 ARG A N 1
ATOM 777 C CA . ARG A 1 103 ? -6.191 9.906 -7.348 1 96.19 103 ARG A CA 1
ATOM 778 C C . ARG A 1 103 ? -6.367 9.5 -8.805 1 96.19 103 ARG A C 1
ATOM 780 O O . ARG A 1 103 ? -7.496 9.367 -9.289 1 96.19 103 ARG A O 1
ATOM 787 N N . PHE A 1 104 ? -5.355 9.227 -9.445 1 93.81 104 PHE A N 1
ATOM 788 C CA . PHE A 1 104 ? -5.41 8.891 -10.867 1 93.81 104 PHE A CA 1
ATOM 789 C C . PHE A 1 104 ? -5.988 7.496 -11.07 1 93.81 104 PHE A C 1
ATOM 791 O O . PHE A 1 104 ? -6.395 7.145 -12.18 1 93.81 104 PHE A O 1
ATOM 798 N N . SER A 1 105 ? -6.059 6.738 -10.062 1 93.94 105 SER A N 1
ATOM 799 C CA . SER A 1 105 ? -6.625 5.395 -10.133 1 93.94 105 SER A CA 1
ATOM 800 C C . SER A 1 105 ? -8.016 5.352 -9.508 1 93.94 105 SER A C 1
ATOM 802 O O . SER A 1 105 ? -8.641 4.289 -9.445 1 93.94 105 SER A O 1
ATOM 804 N N . TYR A 1 106 ? -8.531 6.445 -9.031 1 94.75 106 TYR A N 1
ATOM 805 C CA . TYR A 1 106 ? -9.82 6.531 -8.359 1 94.75 106 TYR A CA 1
ATOM 806 C C . TYR A 1 106 ? -10.859 7.211 -9.25 1 94.75 106 TYR A C 1
ATOM 808 O O . TYR A 1 106 ? -10.609 8.297 -9.773 1 94.75 106 TYR A O 1
ATOM 816 N N . ASN A 1 107 ? -12.016 6.602 -9.422 1 95.19 107 ASN A N 1
ATOM 817 C CA . ASN A 1 107 ? -13.172 7.18 -10.102 1 95.19 107 ASN A CA 1
ATOM 818 C C . ASN A 1 107 ? -14.25 7.594 -9.109 1 95.19 107 ASN A C 1
ATOM 820 O O . ASN A 1 107 ? -15.008 6.75 -8.625 1 95.19 107 ASN A O 1
ATOM 824 N N . TYR A 1 108 ? -14.344 8.82 -8.844 1 96.44 108 TYR A N 1
ATOM 825 C CA . TYR A 1 108 ? -15.258 9.312 -7.816 1 96.44 108 TYR A CA 1
ATOM 826 C C . TYR A 1 108 ? -16.703 9.055 -8.211 1 96.44 108 TYR A C 1
ATOM 828 O O . TYR A 1 108 ? -17.516 8.602 -7.391 1 96.44 108 TYR A O 1
ATOM 836 N N . ALA A 1 109 ? -17.109 9.391 -9.461 1 95.62 109 ALA A N 1
ATOM 837 C CA . ALA A 1 109 ? -18.484 9.25 -9.914 1 95.62 109 ALA A CA 1
ATOM 838 C C . ALA A 1 109 ? -18.984 7.828 -9.711 1 95.62 109 ALA A C 1
ATOM 840 O O . ALA A 1 109 ? -20.078 7.621 -9.172 1 95.62 109 ALA A O 1
ATOM 841 N N . ALA A 1 110 ? -18.172 6.832 -10.031 1 94 110 ALA A N 1
ATOM 842 C CA . ALA A 1 110 ? -18.562 5.43 -9.945 1 94 110 ALA A CA 1
ATOM 843 C C . ALA A 1 110 ? -18.172 4.836 -8.594 1 94 110 ALA A C 1
ATOM 845 O O . ALA A 1 110 ? -18.578 3.723 -8.25 1 94 110 ALA A O 1
ATOM 846 N N . ASN A 1 111 ? -17.328 5.578 -7.797 1 93.56 111 ASN A N 1
ATOM 847 C CA . ASN A 1 111 ? -16.75 5.098 -6.543 1 93.56 111 ASN A CA 1
ATOM 848 C C . ASN A 1 111 ? -16 3.787 -6.742 1 93.56 111 ASN A C 1
ATOM 850 O O . ASN A 1 111 ? -16.25 2.809 -6.031 1 93.56 111 ASN A O 1
ATOM 854 N N . THR A 1 112 ? -15.125 3.766 -7.797 1 90.69 112 THR A N 1
ATOM 855 C CA . THR A 1 112 ? -14.336 2.576 -8.094 1 90.69 112 THR A CA 1
ATOM 856 C C . THR A 1 112 ? -12.844 2.902 -8.086 1 90.69 112 THR A C 1
ATOM 858 O O . THR A 1 112 ? -12.453 4.07 -8.172 1 90.69 112 THR A O 1
ATOM 861 N N . CYS A 1 113 ? -12.023 1.869 -7.836 1 91.12 113 CYS A N 1
ATOM 862 C CA . CYS A 1 113 ? -10.57 1.951 -7.766 1 91.12 113 CYS A CA 1
ATOM 863 C C . CYS A 1 113 ? -9.922 0.889 -8.648 1 91.12 113 CYS A C 1
ATOM 865 O O . CYS A 1 113 ? -10.211 -0.301 -8.5 1 91.12 113 CYS A O 1
ATOM 867 N N . ASN A 1 114 ? -8.984 1.242 -9.516 1 89.88 114 ASN A N 1
ATOM 868 C CA . ASN A 1 114 ? -8.414 0.273 -10.453 1 89.88 114 ASN A CA 1
ATOM 869 C C . ASN A 1 114 ? -6.984 -0.098 -10.07 1 89.88 114 ASN A C 1
ATOM 871 O O . ASN A 1 114 ? -6.324 -0.853 -10.789 1 89.88 114 ASN A O 1
ATOM 875 N N . ALA A 1 115 ? -6.477 0.387 -8.977 1 93.06 115 ALA A N 1
ATOM 876 C CA . ALA A 1 115 ? -5.184 0.07 -8.375 1 93.06 115 ALA A CA 1
ATOM 877 C C . ALA A 1 115 ? -5.238 0.212 -6.855 1 93.06 115 ALA A C 1
ATOM 879 O O . ALA A 1 115 ? -6.023 -0.469 -6.191 1 93.06 115 ALA A O 1
ATOM 880 N N . VAL A 1 116 ? -4.359 1.016 -6.316 1 92.44 116 VAL A N 1
ATOM 881 C CA . VAL A 1 116 ? -4.453 1.389 -4.91 1 92.44 116 VAL A CA 1
ATOM 882 C C . VAL A 1 116 ? -5.004 2.807 -4.785 1 92.44 116 VAL A C 1
ATOM 884 O O . VAL A 1 116 ? -4.547 3.721 -5.477 1 92.44 116 VAL A O 1
ATOM 887 N N . CYS A 1 117 ? -6.035 2.99 -3.881 1 94.62 117 CYS A N 1
ATOM 888 C CA . CYS A 1 117 ? -6.676 4.297 -3.768 1 94.62 117 CYS A CA 1
ATOM 889 C C . CYS A 1 117 ? -6.855 4.691 -2.305 1 94.62 117 CYS A C 1
ATOM 891 O O . CYS A 1 117 ? -7.227 5.828 -2.006 1 94.62 117 CYS A O 1
ATOM 893 N N . SER A 1 118 ? -6.566 3.812 -1.368 1 93.94 118 SER A N 1
ATOM 894 C CA . SER A 1 118 ? -6.969 4.004 0.021 1 93.94 118 SER A CA 1
ATOM 895 C C . SER A 1 118 ? -6.215 5.164 0.663 1 93.94 118 SER A C 1
ATOM 897 O O . SER A 1 118 ? -6.742 5.836 1.553 1 93.94 118 SER A O 1
ATOM 899 N N . HIS A 1 119 ? -4.965 5.449 0.202 1 97.19 119 HIS A N 1
ATOM 900 C CA . HIS A 1 119 ? -4.246 6.566 0.805 1 97.19 119 HIS A CA 1
ATOM 901 C C . HIS A 1 119 ? -4.832 7.902 0.361 1 97.19 119 HIS A C 1
ATOM 903 O O . HIS A 1 119 ? -5.008 8.812 1.178 1 97.19 119 HIS A O 1
ATOM 909 N N . TYR A 1 120 ? -5.145 7.949 -0.838 1 98.12 120 TYR A N 1
ATOM 910 C CA . TYR A 1 120 ? -5.746 9.172 -1.365 1 98.12 120 TYR A CA 1
ATOM 911 C C . TYR A 1 120 ? -7.098 9.438 -0.71 1 98.12 120 TYR A C 1
ATOM 913 O O . TYR A 1 120 ? -7.359 10.547 -0.241 1 98.12 120 TYR A O 1
ATOM 921 N N . THR A 1 121 ? -7.953 8.383 -0.686 1 97.88 121 THR A N 1
ATOM 922 C CA . THR A 1 121 ? -9.297 8.578 -0.143 1 97.88 121 THR A CA 1
ATOM 923 C C . THR A 1 121 ? -9.227 8.969 1.331 1 97.88 121 THR A C 1
ATOM 925 O O . THR A 1 121 ? -10.047 9.758 1.808 1 97.88 121 THR A O 1
ATOM 928 N N . GLN A 1 122 ? -8.227 8.484 2.043 1 98.31 122 GLN A N 1
ATOM 929 C CA . GLN A 1 122 ? -8.055 8.922 3.424 1 98.31 122 GLN A CA 1
ATOM 930 C C . GLN A 1 122 ? -7.656 10.391 3.49 1 98.31 122 GLN A C 1
ATOM 932 O O . GLN A 1 122 ? -8.148 11.141 4.336 1 98.31 122 GLN A O 1
ATOM 937 N N . VAL A 1 123 ? -6.801 10.852 2.631 1 98.88 123 VAL A N 1
ATOM 938 C CA . VAL A 1 123 ? -6.344 12.234 2.598 1 98.88 123 VAL A CA 1
ATOM 939 C C . VAL A 1 123 ? -7.539 13.172 2.414 1 98.88 123 VAL A C 1
ATOM 941 O O . VAL A 1 123 ? -7.617 14.219 3.057 1 98.88 123 VAL A O 1
ATOM 944 N N . VAL A 1 124 ? -8.492 12.797 1.569 1 98.81 124 VAL A N 1
ATOM 945 C CA . VAL A 1 124 ? -9.562 13.719 1.196 1 98.81 124 VAL A CA 1
ATOM 946 C C . VAL A 1 124 ? -10.859 13.312 1.882 1 98.81 124 VAL A C 1
ATOM 948 O O . VAL A 1 124 ? -11.945 13.773 1.503 1 98.81 124 VAL A O 1
ATOM 951 N N . TRP A 1 125 ? -10.766 12.391 2.805 1 98.69 125 TRP A N 1
ATOM 952 C CA . TRP A 1 125 ? -11.969 11.984 3.525 1 98.69 125 TRP A CA 1
ATOM 953 C C . TRP A 1 125 ? -12.586 13.164 4.258 1 98.69 125 TRP A C 1
ATOM 955 O O . TRP A 1 125 ? -11.977 13.727 5.176 1 98.69 125 TRP A O 1
ATOM 965 N N . ARG A 1 126 ? -13.828 13.523 3.938 1 98.5 126 ARG A N 1
ATOM 966 C CA . ARG A 1 126 ? -14.453 14.766 4.375 1 98.5 126 ARG A CA 1
ATOM 967 C C . ARG A 1 126 ? -14.523 14.836 5.898 1 98.5 126 ARG A C 1
ATOM 969 O O . ARG A 1 126 ? -14.281 15.891 6.488 1 98.5 126 ARG A O 1
ATOM 976 N N . ASN A 1 127 ? -14.789 13.789 6.531 1 98.25 127 ASN A N 1
ATOM 977 C CA . ASN A 1 127 ? -15.07 13.812 7.961 1 98.25 127 ASN A CA 1
ATOM 978 C C . ASN A 1 127 ? -13.789 13.75 8.789 1 98.25 127 ASN A C 1
ATOM 980 O O . ASN A 1 127 ? -13.82 13.953 10 1 98.25 127 ASN A O 1
ATOM 984 N N . SER A 1 128 ? -12.688 13.398 8.203 1 98.81 128 SER A N 1
ATOM 985 C CA . SER A 1 128 ? -11.406 13.461 8.898 1 98.81 128 SER A CA 1
ATOM 986 C C . SER A 1 128 ? -10.891 14.898 8.977 1 98.81 128 SER A C 1
ATOM 988 O O . SER A 1 128 ? -10.414 15.445 7.98 1 98.81 128 SER A O 1
ATOM 990 N N . VAL A 1 129 ? -10.914 15.508 10.148 1 98.81 129 VAL A N 1
ATOM 991 C CA . VAL A 1 129 ? -10.633 16.938 10.18 1 98.81 129 VAL A CA 1
ATOM 992 C C . VAL A 1 129 ? -9.391 17.203 11.039 1 98.81 129 VAL A C 1
ATOM 994 O O . VAL A 1 129 ? -8.961 18.344 11.18 1 98.81 129 VAL A O 1
ATOM 997 N N . LYS A 1 130 ? -8.82 16.156 11.625 1 98.94 130 LYS A N 1
ATOM 998 C CA . LYS A 1 130 ? -7.574 16.266 12.383 1 98.94 130 LYS A CA 1
ATOM 999 C C . LYS A 1 130 ? -6.523 15.297 11.852 1 98.94 130 LYS A C 1
ATOM 1001 O O . LYS A 1 130 ? -6.844 14.164 11.477 1 98.94 130 LYS A O 1
ATOM 1006 N N . VAL A 1 131 ? -5.25 15.742 11.891 1 98.94 131 VAL A N 1
ATOM 1007 C CA . VAL A 1 131 ? -4.148 14.898 11.453 1 98.94 131 VAL A CA 1
ATOM 1008 C C . VAL A 1 131 ? -2.934 15.117 12.352 1 98.94 131 VAL A C 1
ATOM 1010 O O . VAL A 1 131 ? -2.762 16.203 12.914 1 98.94 131 VAL A O 1
ATOM 1013 N N . GLY A 1 132 ? -2.16 14.156 12.578 1 98.88 132 GLY A N 1
ATOM 1014 C CA . GLY A 1 132 ? -0.816 14.148 13.133 1 98.88 132 GLY A CA 1
ATOM 1015 C C . GLY A 1 132 ? 0.106 13.164 12.438 1 98.88 132 GLY A C 1
ATOM 1016 O O . GLY A 1 132 ? -0.304 12.047 12.109 1 98.88 132 GLY A O 1
ATOM 1017 N N . CYS A 1 133 ? 1.299 13.594 12.219 1 98.62 133 CYS A N 1
ATOM 1018 C CA . CYS A 1 133 ? 2.246 12.781 11.461 1 98.62 133 CYS A CA 1
ATOM 1019 C C . CYS A 1 133 ? 3.598 12.719 12.164 1 98.62 133 CYS A C 1
ATOM 1021 O O . CYS A 1 133 ? 3.891 13.547 13.023 1 98.62 133 CYS A O 1
ATOM 1023 N N . ALA A 1 134 ? 4.391 11.75 11.742 1 97.88 134 ALA A N 1
ATOM 1024 C CA . ALA A 1 134 ? 5.754 11.625 12.258 1 97.88 134 ALA A CA 1
ATOM 1025 C C . ALA A 1 134 ? 6.633 10.852 11.273 1 97.88 134 ALA A C 1
ATOM 1027 O O . ALA A 1 134 ? 6.129 10.117 10.43 1 97.88 134 ALA A O 1
ATOM 1028 N N . ARG A 1 135 ? 7.832 11.117 11.43 1 96.56 135 ARG A N 1
ATOM 1029 C CA . ARG A 1 135 ? 8.867 10.438 10.664 1 96.56 135 ARG A CA 1
ATOM 1030 C C . ARG A 1 135 ? 9.891 9.781 11.578 1 96.56 135 ARG A C 1
ATOM 1032 O O . ARG A 1 135 ? 10.203 10.305 12.648 1 96.56 135 ARG A O 1
ATOM 1039 N N . VAL A 1 136 ? 10.352 8.609 11.102 1 95.56 136 VAL A N 1
ATOM 1040 C CA . VAL A 1 136 ? 11.477 7.992 11.781 1 95.56 136 VAL A CA 1
ATOM 1041 C C . VAL A 1 136 ? 12.523 7.555 10.758 1 95.56 136 VAL A C 1
ATOM 1043 O O . VAL A 1 136 ? 12.18 7.098 9.664 1 95.56 136 VAL A O 1
ATOM 1046 N N . ARG A 1 137 ? 13.758 7.789 11.109 1 93.69 137 ARG A N 1
ATOM 1047 C CA . ARG A 1 137 ? 14.859 7.184 10.367 1 93.69 137 ARG A CA 1
ATOM 1048 C C . ARG A 1 137 ? 15.133 5.762 10.852 1 93.69 137 ARG A C 1
ATOM 1050 O O . ARG A 1 137 ? 15.305 5.535 12.047 1 93.69 137 ARG A O 1
ATOM 1057 N N . CYS A 1 138 ? 15.188 4.895 9.867 1 94.38 138 CYS A N 1
ATOM 1058 C CA . CYS A 1 138 ? 15.438 3.498 10.203 1 94.38 138 CYS A CA 1
ATOM 1059 C C . CYS A 1 138 ? 16.922 3.23 10.383 1 94.38 138 CYS A C 1
ATOM 1061 O O . CYS A 1 138 ? 17.75 4.02 9.93 1 94.38 138 CYS A O 1
ATOM 1063 N N . ASP A 1 139 ? 17.172 2.105 11.008 1 93.81 139 ASP A N 1
ATOM 1064 C CA . ASP A 1 139 ? 18.547 1.714 11.266 1 93.81 139 ASP A CA 1
ATOM 1065 C C . ASP A 1 139 ? 19.297 1.447 9.961 1 93.81 139 ASP A C 1
ATOM 1067 O O . ASP A 1 139 ? 20.5 1.668 9.883 1 93.81 139 ASP A O 1
ATOM 1071 N N . ASN A 1 140 ? 18.625 1.02 8.977 1 88.31 140 ASN A N 1
ATOM 1072 C CA . ASN A 1 140 ? 19.266 0.702 7.703 1 88.31 140 ASN A CA 1
ATOM 1073 C C . ASN A 1 140 ? 19.406 1.939 6.82 1 88.31 140 ASN A C 1
ATOM 1075 O O . ASN A 1 140 ? 19.766 1.833 5.648 1 88.31 140 ASN A O 1
ATOM 1079 N N . GLY A 1 141 ? 18.984 3.09 7.273 1 89.06 141 GLY A N 1
ATOM 1080 C CA . GLY A 1 141 ? 19.125 4.336 6.535 1 89.06 141 GLY A CA 1
ATOM 1081 C C . GLY A 1 141 ? 17.844 4.773 5.848 1 89.06 141 GLY A C 1
ATOM 1082 O O . GLY A 1 141 ? 17.75 5.891 5.336 1 89.06 141 GLY A O 1
ATOM 1083 N N . GLY A 1 142 ? 16.875 3.92 5.871 1 90.5 142 GLY A N 1
ATOM 1084 C CA . GLY A 1 142 ? 15.586 4.281 5.305 1 90.5 142 GLY A CA 1
ATOM 1085 C C . GLY A 1 142 ? 14.773 5.203 6.195 1 90.5 142 GLY A C 1
ATOM 1086 O O . GLY A 1 142 ? 15.258 5.648 7.238 1 90.5 142 GLY A O 1
ATOM 1087 N N . ASN A 1 143 ? 13.609 5.59 5.707 1 93.19 143 ASN A N 1
ATOM 1088 C CA . ASN A 1 143 ? 12.672 6.438 6.438 1 93.19 143 ASN A CA 1
ATOM 1089 C C . ASN A 1 143 ? 11.25 5.906 6.355 1 93.19 143 ASN A C 1
ATOM 1091 O O . ASN A 1 143 ? 10.836 5.379 5.324 1 93.19 143 ASN A O 1
ATOM 1095 N N . ILE A 1 144 ? 10.562 6.07 7.465 1 95.75 144 ILE A N 1
ATOM 1096 C CA . ILE A 1 144 ? 9.125 5.805 7.5 1 95.75 144 ILE A CA 1
ATOM 1097 C C . ILE A 1 144 ? 8.383 7.062 7.934 1 95.75 144 ILE A C 1
ATOM 1099 O O . ILE A 1 144 ? 8.797 7.746 8.875 1 95.75 144 ILE A O 1
ATOM 1103 N N . ILE A 1 145 ? 7.336 7.406 7.184 1 97.06 145 ILE A N 1
ATOM 1104 C CA . ILE A 1 145 ? 6.402 8.453 7.582 1 97.06 145 ILE A CA 1
ATOM 1105 C C . ILE A 1 145 ? 5.02 7.852 7.82 1 97.06 145 ILE A C 1
ATOM 1107 O O . ILE A 1 145 ? 4.562 7.004 7.051 1 97.06 145 ILE A O 1
ATOM 1111 N N . SER A 1 146 ? 4.441 8.219 8.914 1 98 146 SER A N 1
ATOM 1112 C CA . SER A 1 146 ? 3.053 7.879 9.211 1 98 146 SER A CA 1
ATOM 1113 C C . SER A 1 146 ? 2.227 9.125 9.5 1 98 146 SER A C 1
ATOM 1115 O O . SER A 1 146 ? 2.689 10.039 10.18 1 98 146 SER A O 1
ATOM 1117 N N . CYS A 1 147 ? 1.053 9.172 8.891 1 98.69 147 CYS A N 1
ATOM 1118 C CA . CYS A 1 147 ? 0.04 10.164 9.234 1 98.69 147 CYS A CA 1
ATOM 1119 C C . CYS A 1 147 ? -1.239 9.492 9.719 1 98.69 147 CYS A C 1
ATOM 1121 O O . CYS A 1 147 ? -1.762 8.594 9.055 1 98.69 147 CYS A O 1
ATOM 1123 N N . ASN A 1 148 ? -1.682 9.984 10.836 1 98.81 148 ASN A N 1
ATOM 1124 C CA . ASN A 1 148 ? -2.916 9.469 11.414 1 98.81 148 ASN A CA 1
ATOM 1125 C C . ASN A 1 148 ? -4.02 10.523 11.406 1 98.81 148 ASN A C 1
ATOM 1127 O O . ASN A 1 148 ? -3.742 11.719 11.484 1 98.81 148 ASN A O 1
ATOM 1131 N N . TYR A 1 149 ? -5.246 9.984 11.328 1 98.88 149 TYR A N 1
ATOM 1132 C CA . TYR A 1 149 ? -6.387 10.852 11.062 1 98.88 149 TYR A CA 1
ATOM 1133 C C . TYR A 1 149 ? -7.516 10.602 12.055 1 98.88 149 TYR A C 1
ATOM 1135 O O . TYR A 1 149 ? -7.742 9.461 12.461 1 98.88 149 TYR A O 1
ATOM 1143 N N . TYR A 1 150 ? -8.25 11.688 12.312 1 98.62 150 TYR A N 1
ATOM 1144 C CA . TYR A 1 150 ? -9.438 11.555 13.156 1 98.62 150 TYR A CA 1
ATOM 1145 C C . TYR A 1 150 ? -10.562 12.453 12.656 1 98.62 150 TYR A C 1
ATOM 1147 O O . TYR A 1 150 ? -10.352 13.641 12.391 1 98.62 150 TYR A O 1
ATOM 1155 N N . PRO A 1 151 ? -11.773 11.961 12.695 1 98.06 151 PRO A N 1
ATOM 1156 C CA . PRO A 1 151 ? -12.102 10.539 12.742 1 98.06 151 PRO A CA 1
ATOM 1157 C C . PRO A 1 151 ? -11.508 9.758 11.57 1 98.06 151 PRO A C 1
ATOM 1159 O O . PRO A 1 151 ? -11.109 10.352 10.57 1 98.06 151 PRO A O 1
ATOM 1162 N N . ARG A 1 152 ? -11.328 8.453 11.734 1 96.69 152 ARG A N 1
ATOM 1163 C CA . ARG A 1 152 ? -10.844 7.582 10.664 1 96.69 152 ARG A CA 1
ATOM 1164 C C . ARG A 1 152 ? -11.781 7.625 9.461 1 96.69 152 ARG A C 1
ATOM 1166 O O . ARG A 1 152 ? -12.992 7.801 9.617 1 96.69 152 ARG A O 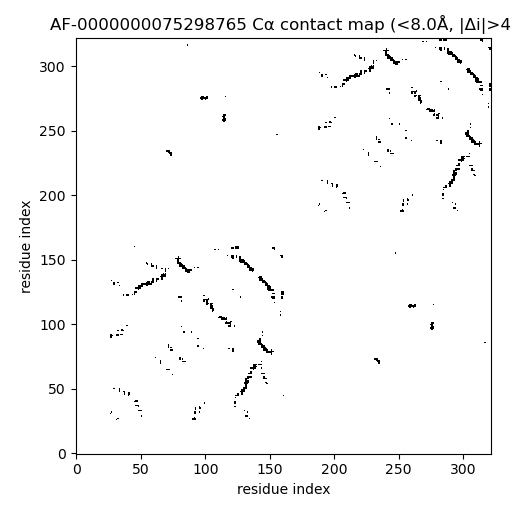1
ATOM 1173 N N . GLY A 1 153 ? -11.18 7.457 8.227 1 95.88 153 GLY A N 1
ATOM 1174 C CA . GLY A 1 153 ? -11.938 7.379 6.992 1 95.88 153 GLY A CA 1
ATOM 1175 C C . GLY A 1 153 ? -11.922 5.996 6.367 1 95.88 153 GLY A C 1
ATOM 1176 O O . GLY A 1 153 ? -11.695 5 7.055 1 95.88 153 GLY A O 1
ATOM 1177 N N . ASN A 1 154 ? -12.352 5.984 5.07 1 91.56 154 ASN A N 1
ATOM 1178 C CA . ASN A 1 154 ? -12.305 4.785 4.242 1 91.56 154 ASN A CA 1
ATOM 1179 C C . ASN A 1 154 ? -13.305 3.734 4.711 1 91.56 154 ASN A C 1
ATOM 1181 O O . ASN A 1 154 ? -12.953 2.561 4.859 1 91.56 154 ASN A O 1
ATOM 1185 N N . TYR A 1 155 ? -14.422 4.168 4.984 1 83.88 155 TYR A N 1
ATOM 1186 C CA . TYR A 1 155 ? -15.477 3.213 5.297 1 83.88 155 TYR A CA 1
ATOM 1187 C C . TYR A 1 155 ? -16.031 2.574 4.027 1 83.88 155 TYR A C 1
ATOM 1189 O O . TYR A 1 155 ? -16.266 3.264 3.029 1 83.88 155 TYR A O 1
ATOM 1197 N N . ASN A 1 156 ? -16.109 1.328 4.102 1 77.44 156 ASN A N 1
ATOM 1198 C CA . ASN A 1 156 ? -16.547 0.563 2.939 1 77.44 156 ASN A CA 1
ATOM 1199 C C . ASN A 1 156 ? -17.875 1.079 2.398 1 77.44 156 ASN A C 1
ATOM 1201 O O . ASN A 1 156 ? -18.812 1.33 3.164 1 77.44 156 ASN A O 1
ATOM 1205 N N . GLY A 1 157 ? -17.828 1.207 1.036 1 79.88 157 GLY A N 1
ATOM 1206 C CA . GLY A 1 157 ? -19.062 1.59 0.365 1 79.88 157 GLY A CA 1
ATOM 1207 C C . GLY A 1 157 ? -19.328 3.082 0.412 1 79.88 157 GLY A C 1
ATOM 1208 O O . GLY A 1 157 ? -20.25 3.574 -0.239 1 79.88 157 GLY A O 1
ATOM 1209 N N . GLN A 1 158 ? -18.562 3.793 1.157 1 90 158 GLN A N 1
ATOM 1210 C CA . GLN A 1 158 ? -18.75 5.234 1.268 1 90 158 GLN A CA 1
ATOM 1211 C C . GLN A 1 158 ? -17.734 5.996 0.427 1 90 158 GLN A C 1
ATOM 1213 O O . GLN A 1 158 ? -16.562 5.629 0.382 1 90 158 GLN A O 1
ATOM 1218 N N . LYS A 1 159 ? -18.328 7.027 -0.254 1 94.88 159 LYS A N 1
ATOM 1219 C CA . LYS A 1 159 ? -17.438 7.949 -0.949 1 94.88 159 LYS A CA 1
ATOM 1220 C C . LYS A 1 159 ? -16.719 8.859 0.038 1 94.88 159 LYS A C 1
ATOM 1222 O O . LYS A 1 159 ? -17.234 9.148 1.118 1 94.88 159 LYS A O 1
ATOM 1227 N N . PRO A 1 160 ? -15.539 9.344 -0.289 1 96.75 160 PRO A N 1
ATOM 1228 C CA . PRO A 1 160 ? -14.766 10.172 0.639 1 96.75 160 PRO A CA 1
ATOM 1229 C C . PRO A 1 160 ? -15.391 11.539 0.867 1 96.75 160 PRO A C 1
ATOM 1231 O O . PRO A 1 160 ? -15.141 12.172 1.898 1 96.75 160 PRO A O 1
ATOM 1234 N N . TYR A 1 161 ? -16.156 11.969 -0.063 1 96 161 TYR A N 1
ATOM 1235 C CA . TYR A 1 161 ? -16.812 13.266 0.059 1 96 161 TYR A CA 1
ATOM 1236 C C . TYR A 1 161 ? -18 13.367 -0.884 1 96 161 TYR A C 1
ATOM 1238 O O . TYR A 1 161 ? -18.125 12.586 -1.829 1 96 161 TYR A O 1
ATOM 1246 N N . MET B 1 1 ? -62.594 -57.125 -37.25 1 36.22 1 MET B N 1
ATOM 1247 C CA . MET B 1 1 ? -61.312 -56.531 -37.625 1 36.22 1 MET B CA 1
ATOM 1248 C C . MET B 1 1 ? -61.031 -55.25 -36.812 1 36.22 1 MET B C 1
ATOM 1250 O O . MET B 1 1 ? -61.625 -54.219 -37.062 1 36.22 1 MET B O 1
ATOM 1254 N N . ASN B 1 2 ? -60.875 -55.406 -35.438 1 41.44 2 ASN B N 1
ATOM 1255 C CA . ASN B 1 2 ? -60.656 -54.406 -34.406 1 41.44 2 ASN B CA 1
ATOM 1256 C C . ASN B 1 2 ? -59.406 -53.562 -34.656 1 41.44 2 ASN B C 1
ATOM 1258 O O . ASN B 1 2 ? -58.344 -54.094 -34.875 1 41.44 2 ASN B O 1
ATOM 1262 N N . LEU B 1 3 ? -59.531 -52.406 -35.344 1 43.62 3 LEU B N 1
ATOM 1263 C CA . LEU B 1 3 ? -58.562 -51.375 -35.594 1 43.62 3 LEU B CA 1
ATOM 1264 C C . LEU B 1 3 ? -57.844 -50.938 -34.312 1 43.62 3 LEU B C 1
ATOM 1266 O O . LEU B 1 3 ? -58.5 -50.469 -33.375 1 43.62 3 LEU B O 1
ATOM 1270 N N . ILE B 1 4 ? -56.906 -51.719 -33.75 1 47.5 4 ILE B N 1
ATOM 1271 C CA . ILE B 1 4 ? -56.062 -51.375 -32.625 1 47.5 4 ILE B CA 1
ATOM 1272 C C . ILE B 1 4 ? -55.281 -50.094 -32.969 1 47.5 4 ILE B C 1
ATOM 1274 O O . ILE B 1 4 ? -54.531 -50.062 -33.938 1 47.5 4 ILE B O 1
ATOM 1278 N N . SER B 1 5 ? -55.844 -48.844 -32.781 1 48.28 5 SER B N 1
ATOM 1279 C CA . SER B 1 5 ? -55.188 -47.562 -32.906 1 48.28 5 SER B CA 1
ATOM 1280 C C . SER B 1 5 ? -53.906 -47.531 -32.094 1 48.28 5 SER B C 1
ATOM 1282 O O . SER B 1 5 ? -53.906 -47.812 -30.891 1 48.28 5 SER B O 1
ATOM 1284 N N . TYR B 1 6 ? -52.719 -47.906 -32.625 1 44.47 6 TYR B N 1
ATOM 1285 C CA . TYR B 1 6 ? -51.406 -47.75 -32.062 1 44.47 6 TYR B CA 1
ATOM 1286 C C . TYR B 1 6 ? -51.156 -46.281 -31.688 1 44.47 6 TYR B C 1
ATOM 1288 O O . TYR B 1 6 ? -51.219 -45.406 -32.562 1 44.47 6 TYR B O 1
ATOM 1296 N N . SER B 1 7 ? -51.719 -45.781 -30.594 1 46.34 7 SER B N 1
ATOM 1297 C CA . SER B 1 7 ? -51.281 -44.469 -30.078 1 46.34 7 SER B CA 1
ATOM 1298 C C . SER B 1 7 ? -49.781 -44.375 -30.016 1 46.34 7 SER B C 1
ATOM 1300 O O . SER B 1 7 ? -49.094 -45.25 -29.453 1 46.34 7 SER B O 1
ATOM 1302 N N . ARG B 1 8 ? -49.125 -43.812 -31.078 1 49.62 8 ARG B N 1
ATOM 1303 C CA . ARG B 1 8 ? -47.688 -43.469 -31.109 1 49.62 8 ARG B CA 1
ATOM 1304 C C . ARG B 1 8 ? -47.312 -42.656 -29.891 1 49.62 8 ARG B C 1
ATOM 1306 O O . ARG B 1 8 ? -47.875 -41.594 -29.656 1 49.62 8 ARG B O 1
ATOM 1313 N N . ILE B 1 9 ? -46.938 -43.25 -28.781 1 46.62 9 ILE B N 1
ATOM 1314 C CA . ILE B 1 9 ? -46.281 -42.562 -27.656 1 46.62 9 ILE B CA 1
ATOM 1315 C C . ILE B 1 9 ? -45.062 -41.812 -28.141 1 46.62 9 ILE B C 1
ATOM 1317 O O . ILE B 1 9 ? -44.094 -42.438 -28.641 1 46.62 9 ILE B O 1
ATOM 1321 N N . LEU B 1 10 ? -45.188 -40.625 -28.719 1 43.72 10 LEU B N 1
ATOM 1322 C CA . LEU B 1 10 ? -44.031 -39.75 -28.969 1 43.72 10 LEU B CA 1
ATOM 1323 C C . LEU B 1 10 ? -43.25 -39.531 -27.688 1 43.72 10 LEU B C 1
ATOM 1325 O O . LEU B 1 10 ? -43.75 -38.938 -26.719 1 43.72 10 LEU B O 1
ATOM 1329 N N . ILE B 1 11 ? -42.406 -40.438 -27.344 1 43.56 11 ILE B N 1
ATOM 1330 C CA . ILE B 1 11 ? -41.469 -40.219 -26.25 1 43.56 11 ILE B CA 1
ATOM 1331 C C . ILE B 1 11 ? -40.656 -38.938 -26.547 1 43.56 11 ILE B C 1
ATOM 1333 O O . ILE B 1 11 ? -39.906 -38.906 -27.531 1 43.56 11 ILE B O 1
ATOM 1337 N N . ILE B 1 12 ? -41.188 -37.781 -26.312 1 47.84 12 ILE B N 1
ATOM 1338 C CA . ILE B 1 12 ? -40.344 -36.594 -26.297 1 47.84 12 ILE B CA 1
ATOM 1339 C C . ILE B 1 12 ? -39.125 -36.844 -25.422 1 47.84 12 ILE B C 1
ATOM 1341 O O . ILE 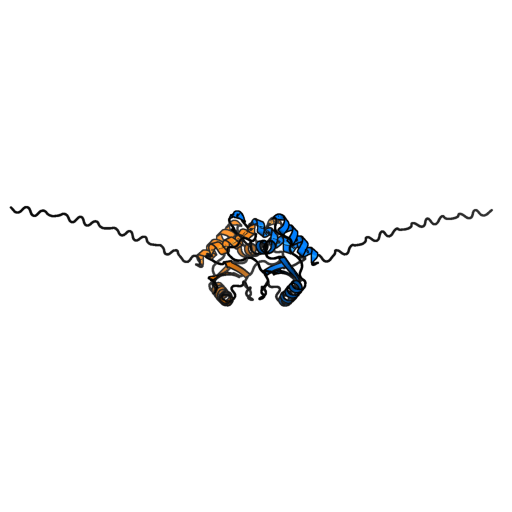B 1 12 ? -39.25 -37.094 -24.219 1 47.84 12 ILE B O 1
ATOM 1345 N N . LEU B 1 13 ? -38.094 -37.438 -25.938 1 47.38 13 LEU B N 1
ATOM 1346 C CA . LEU B 1 13 ? -36.812 -37.438 -25.234 1 47.38 13 LEU B CA 1
ATOM 1347 C C . LEU B 1 13 ? -36.438 -36.031 -24.797 1 47.38 13 LEU B C 1
ATOM 1349 O O . LEU B 1 13 ? -36.25 -35.125 -25.625 1 47.38 13 LEU B O 1
ATOM 1353 N N . ALA B 1 14 ? -37 -35.531 -23.688 1 48.91 14 ALA B N 1
ATOM 1354 C CA . ALA B 1 14 ? -36.438 -34.312 -23.062 1 48.91 14 ALA B CA 1
ATOM 1355 C C . ALA B 1 14 ? -34.906 -34.438 -22.891 1 48.91 14 ALA B C 1
ATOM 1357 O O . ALA B 1 14 ? -34.438 -35.312 -22.141 1 48.91 14 ALA B O 1
ATOM 1358 N N . VAL B 1 15 ? -34.156 -34.219 -23.953 1 48.56 15 VAL B N 1
ATOM 1359 C CA . VAL B 1 15 ? -32.75 -34 -23.734 1 48.56 15 VAL B CA 1
ATOM 1360 C C . VAL B 1 15 ? -32.531 -33.031 -22.594 1 48.56 15 VAL B C 1
ATOM 1362 O O . VAL B 1 15 ? -32.906 -31.859 -22.688 1 48.56 15 VAL B O 1
ATOM 13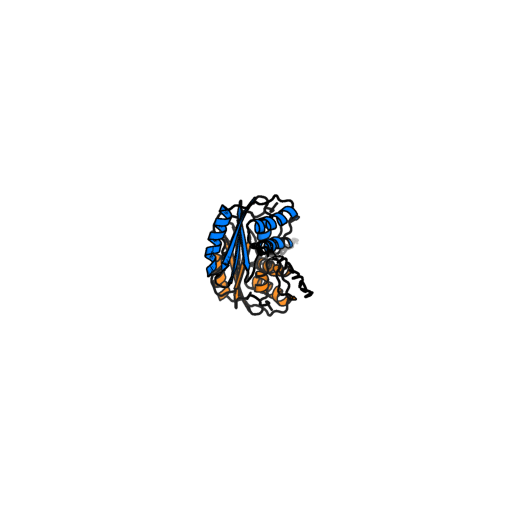65 N N . LEU B 1 16 ? -32.625 -33.5 -21.359 1 47.47 16 LEU B N 1
ATOM 1366 C CA . LEU B 1 16 ? -32.125 -32.656 -20.281 1 47.47 16 LEU B CA 1
ATOM 1367 C C . LEU B 1 16 ? -30.719 -32.125 -20.594 1 47.47 16 LEU B C 1
ATOM 1369 O O . LEU B 1 16 ? -29.766 -32.906 -20.625 1 47.47 16 LEU B O 1
ATOM 1373 N N . VAL B 1 17 ? -30.578 -31.188 -21.531 1 48.31 17 VAL B N 1
ATOM 1374 C CA . VAL B 1 17 ? -29.297 -30.5 -21.609 1 48.31 17 VAL B CA 1
ATOM 1375 C C . VAL B 1 17 ? -28.859 -30.078 -20.203 1 48.31 17 VAL B C 1
ATOM 1377 O O . VAL B 1 17 ? -29.469 -29.188 -19.594 1 48.31 17 VAL B O 1
ATOM 1380 N N . GLY B 1 18 ? -28.484 -31.047 -19.375 1 45.34 18 GLY B N 1
ATOM 1381 C CA . GLY B 1 18 ? -27.859 -30.562 -18.156 1 45.34 18 GLY B CA 1
ATOM 1382 C C . GLY B 1 18 ? -26.891 -29.422 -18.391 1 45.34 18 GLY B C 1
ATOM 1383 O O . GLY B 1 18 ? -25.984 -29.516 -19.219 1 45.34 18 GLY B O 1
ATOM 1384 N N . VAL B 1 19 ? -27.312 -28.25 -18.281 1 47.47 19 VAL B N 1
ATOM 1385 C CA . VAL B 1 19 ? -26.344 -27.156 -18.188 1 47.47 19 VAL B CA 1
ATOM 1386 C C . VAL B 1 19 ? -25.188 -27.578 -17.297 1 47.47 19 VAL B C 1
ATOM 1388 O O . VAL B 1 19 ? -25.375 -27.891 -16.109 1 47.47 19 VAL B O 1
ATOM 1391 N N . LEU B 1 20 ? -24.234 -28.297 -17.828 1 43.41 20 LEU B N 1
ATOM 1392 C CA . LEU B 1 20 ? -23 -28.359 -17.047 1 43.41 20 LEU B CA 1
ATOM 1393 C C . LEU B 1 20 ? -22.719 -27.016 -16.391 1 43.41 20 LEU B C 1
ATOM 1395 O O . LEU B 1 20 ? -22.328 -26.047 -17.062 1 43.41 20 LEU B O 1
ATOM 1399 N N . VAL B 1 21 ? -23.484 -26.641 -15.461 1 42.62 21 VAL B N 1
ATOM 1400 C CA . VAL B 1 21 ? -22.953 -25.547 -14.648 1 42.62 21 VAL B CA 1
ATOM 1401 C C . VAL B 1 21 ? -21.469 -25.781 -14.375 1 42.62 21 VAL B C 1
ATOM 1403 O O . VAL B 1 21 ? -21.109 -26.75 -13.695 1 42.62 21 VAL B O 1
ATOM 1406 N N . VAL B 1 22 ? -20.578 -25.641 -15.352 1 42.28 22 VAL B N 1
ATOM 1407 C CA . VAL B 1 22 ? -19.188 -25.547 -14.945 1 42.28 22 VAL B CA 1
ATOM 1408 C C . VAL B 1 22 ? -19.078 -24.844 -13.594 1 42.28 22 VAL B C 1
ATOM 1410 O O . VAL B 1 22 ? -19.562 -23.719 -13.445 1 42.28 22 VAL B O 1
ATOM 1413 N N . PRO B 1 23 ? -19.094 -25.469 -12.492 1 45.41 23 PRO B N 1
ATOM 1414 C CA . PRO B 1 23 ? -18.922 -24.734 -11.242 1 45.41 23 PRO B CA 1
ATOM 1415 C C . PRO B 1 23 ? -18.047 -23.5 -11.398 1 45.41 23 PRO B C 1
ATOM 1417 O O . PRO B 1 23 ? -17.141 -23.469 -12.234 1 45.41 23 PRO B O 1
ATOM 1420 N N . SER B 1 24 ? -18.594 -22.438 -11.359 1 42.72 24 SER B N 1
ATOM 1421 C CA . SER B 1 24 ? -17.75 -21.25 -11.352 1 42.72 24 SER B CA 1
ATOM 1422 C C . SER B 1 24 ? -16.375 -21.562 -10.773 1 42.72 24 SER B C 1
ATOM 1424 O O . SER B 1 24 ? -16.25 -21.953 -9.609 1 42.72 24 SER B O 1
ATOM 1426 N N . LYS B 1 25 ? -15.453 -22.391 -11.352 1 49.09 25 LYS B N 1
ATOM 1427 C CA . LYS B 1 25 ? -14.094 -22.672 -10.883 1 49.09 25 LYS B CA 1
ATOM 1428 C C . LYS B 1 25 ? -13.617 -21.609 -9.906 1 49.09 25 LYS B C 1
ATOM 1430 O O . LYS B 1 25 ? -14.016 -20.453 -10 1 49.09 25 LYS B O 1
ATOM 1435 N N . ALA B 1 26 ? -13.188 -22.016 -8.68 1 59.31 26 ALA B N 1
ATOM 1436 C CA . ALA B 1 26 ? -12.617 -21.188 -7.621 1 59.31 26 ALA B CA 1
ATOM 1437 C C . ALA B 1 26 ? -11.711 -20.109 -8.195 1 59.31 26 ALA B C 1
ATOM 1439 O O . ALA B 1 26 ? -10.898 -20.375 -9.086 1 59.31 26 ALA B O 1
ATOM 1440 N N . GLN B 1 27 ? -12.141 -18.812 -8.133 1 79.88 27 GLN B N 1
ATOM 1441 C CA . GLN B 1 27 ? -11.453 -17.641 -8.68 1 79.88 27 GLN B CA 1
ATOM 1442 C C . GLN B 1 27 ? -10.164 -17.359 -7.914 1 79.88 27 GLN B C 1
ATOM 1444 O O . GLN B 1 27 ? -9.656 -16.234 -7.93 1 79.88 27 GLN B O 1
ATOM 1449 N N . TYR B 1 28 ? -9.648 -18.656 -7.195 1 89.88 28 TYR B N 1
ATOM 1450 C CA . TYR B 1 28 ? -8.422 -18.484 -6.414 1 89.88 28 TYR B CA 1
ATOM 1451 C C . TYR B 1 28 ? -7.457 -19.625 -6.648 1 89.88 28 TYR B C 1
ATOM 1453 O O . TYR B 1 28 ? -6.617 -19.922 -5.797 1 89.88 28 TYR B O 1
ATOM 1461 N N . SER B 1 29 ? -7.586 -20.359 -7.762 1 95.38 29 SER B N 1
ATOM 1462 C CA . SER B 1 29 ? -6.637 -21.438 -8.031 1 95.38 29 SER B CA 1
ATOM 1463 C C . SER B 1 29 ? -5.227 -20.891 -8.227 1 95.38 29 SER B C 1
ATOM 1465 O O . SER B 1 29 ? -5.047 -19.719 -8.602 1 95.38 29 SER B O 1
ATOM 1467 N N . PRO B 1 30 ? -4.215 -21.797 -7.938 1 97.69 30 PRO B N 1
ATOM 1468 C CA . PRO B 1 30 ? -2.84 -21.391 -8.25 1 97.69 30 PRO B CA 1
ATOM 1469 C C . PRO B 1 30 ? -2.699 -20.828 -9.656 1 97.69 30 PRO B C 1
ATOM 1471 O O . PRO B 1 30 ? -2.018 -19.812 -9.852 1 97.69 30 PRO B O 1
ATOM 1474 N N . GLN B 1 31 ? -3.377 -21.422 -10.594 1 97.69 31 GLN B N 1
ATOM 1475 C CA . GLN B 1 31 ? -3.238 -21.016 -11.992 1 97.69 31 GLN B CA 1
ATOM 1476 C C . GLN B 1 31 ? -3.826 -19.625 -12.211 1 97.69 31 GLN B C 1
ATOM 1478 O O . GLN B 1 31 ? -3.326 -18.859 -13.039 1 97.69 31 GLN B O 1
ATOM 1483 N N . ASP B 1 32 ?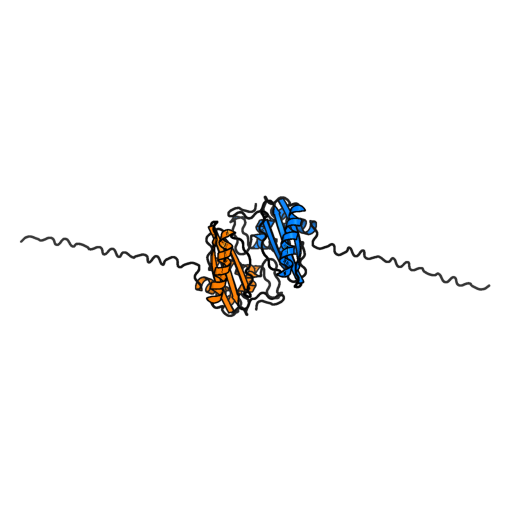 -4.848 -19.281 -11.484 1 97.31 32 ASP B N 1
ATOM 1484 C CA . ASP B 1 32 ? -5.41 -17.938 -11.586 1 97.31 32 ASP B CA 1
ATOM 1485 C C . ASP B 1 32 ? -4.367 -16.891 -11.242 1 97.31 32 ASP B C 1
ATOM 1487 O O . ASP B 1 32 ? -4.238 -15.883 -11.945 1 97.31 32 ASP B O 1
ATOM 1491 N N . TYR B 1 33 ? -3.627 -17.062 -10.156 1 98.44 33 TYR B N 1
ATOM 1492 C CA . TYR B 1 33 ? -2.564 -16.156 -9.75 1 98.44 33 TYR B CA 1
ATOM 1493 C C . TYR B 1 33 ? -1.442 -16.125 -10.781 1 98.44 33 TYR B C 1
ATOM 1495 O O . TYR B 1 33 ? -1.005 -15.055 -11.211 1 98.44 33 TYR B O 1
ATOM 1503 N N . VAL B 1 34 ? -1.021 -17.312 -11.156 1 98.81 34 VAL B N 1
ATOM 1504 C CA . VAL B 1 34 ? 0.137 -17.453 -12.031 1 98.81 34 VAL B CA 1
ATOM 1505 C C . VAL B 1 34 ? -0.164 -16.828 -13.391 1 98.81 34 VAL B C 1
ATOM 1507 O O . VAL B 1 34 ? 0.664 -16.109 -13.945 1 98.81 34 VAL B O 1
ATOM 1510 N N . ASN B 1 35 ? -1.348 -17.078 -13.906 1 98.56 35 ASN B N 1
ATOM 1511 C CA . ASN B 1 35 ? -1.721 -16.531 -15.203 1 98.56 35 ASN B CA 1
ATOM 1512 C C . ASN B 1 35 ? -1.704 -15.008 -15.188 1 98.56 35 ASN B C 1
ATOM 1514 O O . ASN B 1 35 ? -1.188 -14.375 -16.109 1 98.56 35 ASN B O 1
ATOM 1518 N N . ALA B 1 36 ? -2.271 -14.422 -14.188 1 98.25 36 ALA B N 1
ATOM 1519 C CA . ALA B 1 36 ? -2.307 -12.969 -14.094 1 98.25 36 ALA B CA 1
ATOM 1520 C C . ALA B 1 36 ? -0.898 -12.391 -13.969 1 98.25 36 ALA B C 1
ATOM 1522 O O . ALA B 1 36 ? -0.578 -11.375 -14.594 1 98.25 36 ALA B O 1
ATOM 1523 N N . HIS B 1 37 ? -0.061 -13.008 -13.148 1 98.88 37 HIS B N 1
ATOM 1524 C CA . HIS B 1 37 ? 1.329 -12.586 -13.047 1 98.88 37 HIS B CA 1
ATOM 1525 C C . HIS B 1 37 ? 2.033 -12.664 -14.398 1 98.88 37 HIS B C 1
ATOM 1527 O O . HIS B 1 37 ? 2.699 -11.711 -14.812 1 98.88 37 HIS B O 1
ATOM 1533 N N . ASN B 1 38 ? 1.886 -13.742 -15.023 1 98.88 38 ASN B N 1
ATOM 1534 C CA . ASN B 1 38 ? 2.646 -13.992 -16.234 1 98.88 38 ASN B CA 1
ATOM 1535 C C . ASN B 1 38 ? 2.133 -13.148 -17.406 1 98.88 38 ASN B C 1
ATOM 1537 O O . ASN B 1 38 ? 2.887 -12.828 -18.328 1 98.88 38 ASN B O 1
ATOM 1541 N N . GLN B 1 39 ? 0.917 -12.812 -17.375 1 98.75 39 GLN B N 1
ATOM 1542 C CA . GLN B 1 39 ? 0.443 -11.828 -18.344 1 98.75 39 GLN B CA 1
ATOM 1543 C C . GLN B 1 39 ? 1.188 -10.508 -18.188 1 98.75 39 GLN B C 1
ATOM 1545 O O . GLN B 1 39 ? 1.619 -9.914 -19.188 1 98.75 39 GLN B O 1
ATOM 1550 N N . ALA B 1 40 ? 1.314 -10.031 -17 1 98.75 40 ALA B N 1
ATOM 1551 C CA . ALA B 1 40 ? 2.029 -8.781 -16.734 1 98.75 40 ALA B CA 1
ATOM 1552 C C . ALA B 1 40 ? 3.504 -8.906 -17.109 1 98.75 40 ALA B C 1
ATOM 1554 O O . ALA B 1 40 ? 4.082 -7.98 -17.688 1 98.75 40 ALA B O 1
ATOM 1555 N N . ARG B 1 41 ? 4.086 -10.008 -16.75 1 98.88 41 ARG B N 1
ATOM 1556 C CA . ARG B 1 41 ? 5.5 -10.234 -17.031 1 98.88 41 ARG B CA 1
ATOM 1557 C C . ARG B 1 41 ? 5.766 -10.289 -18.531 1 98.88 41 ARG B C 1
ATOM 1559 O O . ARG B 1 41 ? 6.715 -9.68 -19.016 1 98.88 41 ARG B O 1
ATOM 1566 N N . ALA B 1 42 ? 4.953 -10.977 -19.25 1 98.81 42 ALA B N 1
ATOM 1567 C CA . ALA B 1 42 ? 5.098 -11.086 -20.703 1 98.81 42 ALA B CA 1
ATOM 1568 C C . ALA B 1 42 ? 5.016 -9.711 -21.375 1 98.81 42 ALA B C 1
ATOM 1570 O O . ALA B 1 42 ? 5.715 -9.445 -22.344 1 98.81 42 ALA B O 1
ATOM 1571 N N . ALA B 1 43 ? 4.254 -8.898 -20.844 1 98.56 43 ALA B N 1
ATOM 1572 C CA . ALA B 1 43 ? 4.012 -7.574 -21.406 1 98.56 43 ALA B CA 1
ATOM 1573 C C . ALA B 1 43 ? 5.289 -6.738 -21.422 1 98.56 43 ALA B C 1
ATOM 1575 O O . ALA B 1 43 ? 5.395 -5.766 -22.172 1 98.56 43 ALA B O 1
ATOM 1576 N N . VAL B 1 44 ? 6.234 -7.07 -20.609 1 98.44 44 VAL B N 1
ATOM 1577 C CA . VAL B 1 44 ? 7.457 -6.277 -20.547 1 98.44 44 VAL B CA 1
ATOM 1578 C C . VAL B 1 44 ? 8.664 -7.16 -20.859 1 98.44 44 VAL B C 1
ATOM 1580 O O . VAL B 1 44 ? 9.797 -6.809 -20.531 1 98.44 44 VAL B O 1
ATOM 1583 N N . GLY B 1 45 ? 8.414 -8.344 -21.328 1 98.44 45 GLY B N 1
ATOM 1584 C CA . GLY B 1 45 ? 9.477 -9.219 -21.812 1 98.44 45 GLY B CA 1
ATOM 1585 C C . GLY B 1 45 ? 10.219 -9.922 -20.688 1 98.44 45 GLY B C 1
ATOM 1586 O O . GLY B 1 45 ? 11.383 -10.297 -20.844 1 98.44 45 GLY B O 1
ATOM 1587 N N . VAL B 1 46 ? 9.672 -10.031 -19.562 1 98.62 46 VAL B N 1
ATOM 1588 C CA . VAL B 1 46 ? 10.234 -10.734 -18.422 1 98.62 46 VAL B CA 1
ATOM 1589 C C . VAL B 1 46 ? 9.797 -12.195 -18.438 1 98.62 46 VAL B C 1
ATOM 1591 O O . VAL B 1 46 ? 8.664 -12.508 -18.797 1 98.62 46 VAL B O 1
ATOM 1594 N N . GLY B 1 47 ? 10.625 -13.164 -18.094 1 98.62 47 GLY B N 1
ATOM 1595 C CA . GLY B 1 47 ? 10.312 -14.586 -18.078 1 98.62 47 GLY B CA 1
ATOM 1596 C C . GLY B 1 47 ? 9.18 -14.945 -17.141 1 98.62 47 GLY B C 1
ATOM 1597 O O . GLY B 1 47 ? 8.87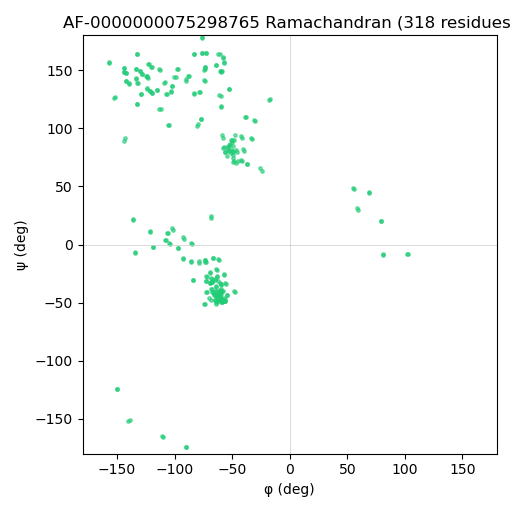5 -14.195 -16.203 1 98.62 47 GLY B O 1
ATOM 1598 N N . PRO B 1 48 ? 8.625 -16.094 -17.297 1 98.88 48 PRO B N 1
ATOM 1599 C CA . PRO B 1 48 ? 7.469 -16.484 -16.5 1 98.88 48 PRO B CA 1
ATOM 1600 C C . PRO B 1 48 ? 7.852 -16.828 -15.055 1 98.88 48 PRO B C 1
ATOM 1602 O O . PRO B 1 48 ? 8.984 -17.234 -14.789 1 98.88 48 PRO B O 1
ATOM 1605 N N . ILE B 1 49 ? 6.898 -16.578 -14.219 1 98.88 49 ILE B N 1
ATOM 1606 C CA . ILE B 1 49 ? 7.008 -17.016 -12.828 1 98.88 49 ILE B CA 1
ATOM 1607 C C . ILE B 1 49 ? 6.273 -18.328 -12.641 1 98.88 49 ILE B C 1
ATOM 1609 O O . ILE B 1 49 ? 5.328 -18.641 -13.367 1 98.88 49 ILE B O 1
ATOM 1613 N N . GLN B 1 50 ? 6.711 -19.141 -11.695 1 98.88 50 GLN B N 1
ATOM 1614 C CA . GLN B 1 50 ? 6.141 -20.469 -11.453 1 98.88 50 GLN B CA 1
ATOM 1615 C C . GLN B 1 50 ? 5.582 -20.578 -10.039 1 98.88 50 GLN B C 1
ATOM 1617 O O . GLN B 1 50 ? 6.137 -20 -9.102 1 98.88 50 GLN B O 1
ATOM 1622 N N . TRP B 1 51 ? 4.617 -21.422 -9.898 1 98.88 51 TRP B N 1
ATOM 1623 C CA . TRP B 1 51 ? 4 -21.688 -8.609 1 98.88 51 TRP B CA 1
ATOM 1624 C C . TRP B 1 51 ? 4.922 -22.516 -7.723 1 98.88 51 TRP B C 1
ATOM 1626 O O . TRP B 1 51 ? 5.57 -23.453 -8.203 1 98.88 51 TRP B O 1
ATOM 1636 N N . ASP B 1 52 ? 4.934 -22.188 -6.477 1 98.94 52 ASP B N 1
ATOM 1637 C CA . ASP B 1 52 ? 5.648 -22.984 -5.484 1 98.94 52 ASP B CA 1
ATOM 1638 C C . ASP B 1 52 ? 4.766 -23.25 -4.266 1 98.94 52 ASP B C 1
ATOM 1640 O O . ASP B 1 52 ? 4.41 -22.328 -3.531 1 98.94 52 ASP B O 1
ATOM 1644 N N . ASP B 1 53 ? 4.516 -24.531 -3.947 1 98.75 53 ASP B N 1
ATOM 1645 C CA . ASP B 1 53 ? 3.596 -24.922 -2.885 1 98.75 53 ASP B CA 1
ATOM 1646 C C . ASP B 1 53 ? 4.156 -24.562 -1.511 1 98.75 53 ASP B C 1
ATOM 1648 O O . ASP B 1 53 ? 3.396 -24.266 -0.585 1 98.75 53 ASP B O 1
ATOM 1652 N N . THR B 1 54 ? 5.398 -24.609 -1.356 1 98.75 54 THR B N 1
ATOM 1653 C CA . THR B 1 54 ? 6.012 -24.234 -0.089 1 98.75 54 THR B CA 1
ATOM 1654 C C . THR B 1 54 ? 5.77 -22.75 0.208 1 98.75 54 THR B C 1
ATOM 1656 O O . THR B 1 54 ? 5.438 -22.391 1.338 1 98.75 54 THR B O 1
ATOM 1659 N N . ILE B 1 55 ? 5.906 -21.922 -0.784 1 98.81 55 ILE B N 1
ATOM 1660 C CA . ILE B 1 55 ? 5.68 -20.5 -0.637 1 98.81 55 ILE B CA 1
ATOM 1661 C C . ILE B 1 55 ? 4.199 -20.234 -0.383 1 98.81 55 ILE B C 1
ATOM 1663 O O . ILE B 1 55 ? 3.844 -19.375 0.432 1 98.81 55 ILE B O 1
ATOM 1667 N N . ALA B 1 56 ? 3.359 -20.969 -1.034 1 98.75 56 ALA B N 1
ATOM 1668 C CA . ALA B 1 56 ? 1.92 -20.828 -0.83 1 98.75 56 ALA B CA 1
ATOM 1669 C C . ALA B 1 56 ? 1.531 -21.188 0.603 1 98.75 56 ALA B C 1
ATOM 1671 O O . ALA B 1 56 ? 0.691 -20.516 1.209 1 98.75 56 ALA B O 1
ATOM 1672 N N . ALA B 1 57 ? 2.088 -22.266 1.106 1 98.56 57 ALA B N 1
ATOM 1673 C CA . ALA B 1 57 ? 1.817 -22.656 2.488 1 98.56 57 ALA B CA 1
ATOM 1674 C C . ALA B 1 57 ? 2.273 -21.562 3.463 1 98.56 57 ALA B C 1
ATOM 1676 O O . ALA B 1 57 ? 1.6 -21.297 4.461 1 98.56 57 ALA B O 1
ATOM 1677 N N . TYR B 1 58 ? 3.385 -20.984 3.209 1 98.56 58 TYR B N 1
ATOM 1678 C CA . TYR B 1 58 ? 3.883 -19.859 3.992 1 98.56 58 TYR B CA 1
ATOM 1679 C C . TYR B 1 58 ? 2.9 -18.688 3.959 1 98.56 58 TYR B C 1
ATOM 1681 O O . TYR B 1 58 ? 2.559 -18.125 5 1 98.56 58 TYR B O 1
ATOM 1689 N N . ALA B 1 59 ? 2.455 -18.312 2.807 1 98.44 59 ALA B N 1
ATOM 1690 C CA . ALA B 1 59 ? 1.478 -17.25 2.637 1 98.44 59 ALA B CA 1
ATOM 1691 C C . ALA B 1 59 ? 0.203 -17.531 3.424 1 98.44 59 ALA B C 1
ATOM 1693 O O . ALA B 1 59 ? -0.327 -16.656 4.105 1 98.44 59 ALA B O 1
ATOM 1694 N N . LEU B 1 60 ? -0.269 -18.75 3.295 1 98.12 60 LEU B N 1
ATOM 1695 C CA . LEU B 1 60 ? -1.504 -19.141 3.971 1 98.12 60 LEU B CA 1
ATOM 1696 C C . LEU B 1 60 ? -1.365 -19 5.48 1 98.12 60 LEU B C 1
ATOM 1698 O O . LEU B 1 60 ? -2.252 -18.453 6.141 1 98.12 60 LEU B O 1
ATOM 1702 N N . SER B 1 61 ? -0.273 -19.469 6.023 1 98.06 61 SER B N 1
ATOM 1703 C CA . SER B 1 61 ? -0.047 -19.375 7.465 1 98.06 61 SER B CA 1
ATOM 1704 C C . SER B 1 61 ? -0.055 -17.922 7.934 1 98.06 61 SER B C 1
ATOM 1706 O O . SER B 1 61 ? -0.585 -17.609 9 1 98.06 61 SER B O 1
ATOM 1708 N N . ASN B 1 62 ? 0.531 -17.078 7.199 1 97.12 62 ASN B N 1
ATOM 1709 C CA . ASN B 1 62 ? 0.633 -15.68 7.578 1 97.12 62 ASN B CA 1
ATOM 1710 C C . ASN B 1 62 ? -0.723 -14.977 7.512 1 97.12 62 ASN B C 1
ATOM 1712 O O . ASN B 1 62 ? -1.111 -14.281 8.445 1 97.12 62 ASN B O 1
ATOM 1716 N N . VAL B 1 63 ? -1.459 -15.18 6.434 1 97.12 63 VAL B N 1
ATOM 1717 C CA . VAL B 1 63 ? -2.713 -14.445 6.309 1 97.12 63 VAL B CA 1
ATOM 1718 C C . VAL B 1 63 ? -3.748 -15.016 7.273 1 97.12 63 VAL B C 1
ATOM 1720 O O . VAL B 1 63 ? -4.629 -14.297 7.75 1 97.12 63 VAL B O 1
ATOM 1723 N N . TYR B 1 64 ? -3.639 -16.281 7.52 1 97.62 64 TYR B N 1
ATOM 1724 C CA . TYR B 1 64 ? -4.562 -16.875 8.477 1 97.62 64 TYR B CA 1
ATOM 1725 C C . TYR B 1 64 ? -4.5 -16.156 9.82 1 97.62 64 TYR B C 1
ATOM 1727 O O . TYR B 1 64 ? -5.523 -15.992 10.484 1 97.62 64 TYR B O 1
ATOM 1735 N N . ARG B 1 65 ? -3.41 -15.672 10.211 1 96.56 65 ARG B N 1
ATOM 1736 C CA . ARG B 1 65 ? -3.217 -14.992 11.484 1 96.56 65 ARG B CA 1
ATOM 1737 C C . ARG B 1 65 ? -3.852 -13.602 11.469 1 96.56 65 ARG B C 1
ATOM 1739 O O . ARG B 1 65 ? -4.023 -12.977 12.516 1 96.56 65 ARG B O 1
ATOM 1746 N N . LEU B 1 66 ? -4.191 -13.164 10.344 1 96.69 66 LEU B N 1
ATOM 1747 C CA . LEU B 1 66 ? -4.699 -11.805 10.203 1 96.69 66 LEU B CA 1
ATOM 1748 C C . LEU B 1 66 ? -6.223 -11.797 10.188 1 96.69 66 LEU B C 1
ATOM 1750 O O . LEU B 1 66 ? -6.84 -10.727 10.172 1 96.69 66 LEU B O 1
ATOM 1754 N N . ARG B 1 67 ? -6.824 -12.93 10.234 1 95.5 67 ARG B N 1
ATOM 1755 C CA . ARG B 1 67 ? -8.258 -13.055 9.992 1 95.5 67 ARG B CA 1
ATOM 1756 C C . ARG B 1 67 ? -9.062 -12.297 11.039 1 95.5 67 ARG B C 1
ATOM 1758 O O . ARG B 1 67 ? -10.164 -11.812 10.766 1 95.5 67 ARG B O 1
ATOM 1765 N N . GLY B 1 68 ? -8.547 -12.117 12.258 1 94.19 68 GLY B N 1
ATOM 1766 C CA . GLY B 1 68 ? -9.25 -11.422 13.328 1 94.19 68 GLY B CA 1
ATOM 1767 C C . GLY B 1 68 ? -9.305 -9.922 13.133 1 94.19 68 GLY B C 1
ATOM 1768 O O . GLY B 1 68 ? -10.383 -9.328 13.117 1 94.19 68 GLY B O 1
ATOM 1769 N N . SER B 1 69 ? -8.164 -9.344 12.883 1 91.06 69 SER B N 1
ATOM 1770 C CA . SER B 1 69 ? -8.078 -7.895 12.742 1 91.06 69 SER B CA 1
ATOM 1771 C C . SER B 1 69 ? -8.438 -7.453 11.328 1 91.06 69 SER B C 1
ATOM 1773 O O . SER B 1 69 ? -8.914 -6.336 11.125 1 91.06 69 SER B O 1
ATOM 1775 N N . CYS B 1 70 ? -8.164 -8.281 10.422 1 91.38 70 CYS B N 1
ATOM 1776 C CA . CYS B 1 70 ? -8.289 -8.023 8.992 1 91.38 70 CYS B CA 1
ATOM 1777 C C . CYS B 1 70 ? -7.418 -6.844 8.57 1 91.38 70 CYS B C 1
ATOM 1779 O O . CYS B 1 70 ? -7.824 -6.027 7.742 1 91.38 70 CYS B O 1
ATOM 1781 N N . ARG B 1 71 ? -6.355 -6.621 9.211 1 90.56 71 ARG B N 1
ATOM 1782 C CA . ARG B 1 71 ? -5.363 -5.602 8.891 1 90.56 71 ARG B CA 1
ATOM 1783 C C . ARG B 1 71 ? -4.184 -6.199 8.133 1 90.56 71 ARG B C 1
ATOM 1785 O O . ARG B 1 71 ? -3.756 -7.316 8.43 1 90.56 71 ARG B O 1
ATOM 1792 N N . LEU B 1 72 ? -3.682 -5.395 7.211 1 93.94 72 LEU B N 1
ATOM 1793 C CA . LEU B 1 72 ? -2.523 -5.867 6.457 1 93.94 72 LEU B CA 1
ATOM 1794 C C . LEU B 1 72 ? -1.241 -5.688 7.262 1 93.94 72 LEU B C 1
ATOM 1796 O O . LEU B 1 72 ? -0.735 -4.57 7.391 1 93.94 72 LEU B O 1
ATOM 1800 N N . VAL B 1 73 ? -0.742 -6.746 7.801 1 94 73 VAL B N 1
ATOM 1801 C CA . VAL B 1 73 ? 0.532 -6.777 8.508 1 94 73 VAL B CA 1
ATOM 1802 C C . VAL B 1 73 ? 1.533 -7.637 7.742 1 94 73 VAL B C 1
ATOM 1804 O O . VAL B 1 73 ? 1.308 -8.828 7.539 1 94 73 VAL B O 1
ATOM 1807 N N . PRO B 1 74 ? 2.588 -6.988 7.297 1 94.44 74 PRO B N 1
ATOM 1808 C CA . PRO B 1 74 ? 3.551 -7.781 6.531 1 94.44 74 PRO B CA 1
ATOM 1809 C C . PRO B 1 74 ? 4.133 -8.945 7.336 1 94.44 74 PRO B C 1
ATOM 1811 O O . PRO B 1 74 ? 4.328 -8.82 8.547 1 94.44 74 PRO B O 1
ATOM 1814 N N . SER B 1 75 ? 4.445 -9.977 6.617 1 93.06 75 SER B N 1
ATOM 1815 C CA . SER B 1 75 ? 5.121 -11.109 7.242 1 93.06 75 SER B CA 1
ATOM 1816 C C . SER B 1 75 ? 6.594 -10.805 7.488 1 93.06 75 SER B C 1
ATOM 1818 O O . SER B 1 75 ? 7.133 -9.828 6.949 1 93.06 75 SER B O 1
ATOM 1820 N N . SER B 1 76 ? 7.324 -11.609 8.352 1 85.75 76 SER B N 1
ATOM 1821 C CA . SER B 1 76 ? 8.711 -11.367 8.727 1 85.75 76 SER B CA 1
ATOM 1822 C C . SER B 1 76 ? 9.656 -12.289 7.965 1 85.75 76 SER B C 1
ATOM 1824 O O . SER B 1 76 ? 10.859 -12.312 8.234 1 85.75 76 SER B O 1
ATOM 1826 N N . GLY B 1 77 ? 9.336 -12.938 6.988 1 86.94 77 GLY B N 1
ATOM 1827 C CA . GLY B 1 77 ? 10.18 -13.922 6.32 1 86.94 77 GLY B CA 1
ATOM 1828 C C . GLY B 1 77 ? 11.023 -13.32 5.211 1 86.94 77 GLY B C 1
ATOM 1829 O O . GLY B 1 77 ? 11.141 -12.094 5.102 1 86.94 77 GLY B O 1
ATOM 1830 N N . HIS B 1 78 ? 11.742 -14.172 4.473 1 92.5 78 HIS B N 1
ATOM 1831 C CA . HIS B 1 78 ? 12.727 -13.742 3.484 1 92.5 78 HIS B CA 1
ATOM 1832 C C . HIS B 1 78 ? 12.102 -13.633 2.098 1 92.5 78 HIS B C 1
ATOM 1834 O O . HIS B 1 78 ? 12.812 -13.438 1.107 1 92.5 78 HIS B O 1
ATOM 1840 N N . TYR B 1 79 ? 10.805 -13.789 1.969 1 97.25 79 TYR B N 1
ATOM 1841 C CA . TYR B 1 79 ? 10.109 -13.703 0.691 1 97.25 79 TYR B CA 1
ATOM 1842 C C . TYR B 1 79 ? 9.695 -12.266 0.396 1 97.25 79 TYR B C 1
ATOM 1844 O O . TYR B 1 79 ? 9.406 -11.492 1.314 1 97.25 79 TYR B O 1
ATOM 1852 N N . GLY B 1 80 ? 9.742 -11.883 -0.909 1 97.31 80 GLY B N 1
ATOM 1853 C CA . GLY B 1 80 ? 8.945 -10.727 -1.272 1 97.31 80 GLY B CA 1
ATOM 1854 C C . GLY B 1 80 ? 7.469 -10.891 -0.962 1 97.31 80 GLY B C 1
ATOM 1855 O O . GLY B 1 80 ? 6.996 -12.016 -0.763 1 97.31 80 GLY B O 1
ATOM 1856 N N . GLU B 1 81 ? 6.785 -9.758 -0.901 1 98 81 GLU B N 1
ATOM 1857 C CA . GLU B 1 81 ? 5.387 -9.891 -0.509 1 98 81 GLU B CA 1
ATOM 1858 C C . GLU B 1 81 ? 4.535 -8.766 -1.097 1 98 81 GLU B C 1
ATOM 1860 O O . GLU B 1 81 ? 4.922 -7.598 -1.042 1 98 81 GLU B O 1
ATOM 1865 N N . ASN B 1 82 ? 3.506 -9.086 -1.762 1 98.25 82 ASN B N 1
ATOM 1866 C CA . ASN B 1 82 ? 2.367 -8.219 -2.045 1 98.25 82 ASN B CA 1
ATOM 1867 C C . ASN B 1 82 ? 1.128 -8.648 -1.267 1 98.25 82 ASN B C 1
ATOM 1869 O O . ASN B 1 82 ? 0.842 -9.844 -1.157 1 98.25 82 ASN B O 1
ATOM 1873 N N . MET B 1 83 ? 0.362 -7.676 -0.732 1 96.62 83 MET B N 1
ATOM 1874 C CA . MET B 1 83 ? -0.907 -7.953 -0.065 1 96.62 83 MET B CA 1
ATOM 1875 C C . MET B 1 83 ? -1.994 -6.996 -0.55 1 96.62 83 MET B C 1
ATOM 1877 O O . MET B 1 83 ? -1.7 -5.879 -0.974 1 96.62 83 MET B O 1
ATOM 1881 N N . ALA B 1 84 ? -3.129 -7.492 -0.493 1 95 84 ALA B N 1
ATOM 1882 C CA . ALA B 1 84 ? -4.32 -6.703 -0.803 1 95 84 ALA B CA 1
ATOM 1883 C C . ALA B 1 84 ? -5.492 -7.105 0.09 1 95 84 ALA B C 1
ATOM 1885 O O . ALA B 1 84 ? -5.543 -8.234 0.587 1 95 84 ALA B O 1
ATOM 1886 N N . LYS B 1 85 ? -6.281 -6.176 0.354 1 92.06 85 LYS B N 1
ATOM 1887 C CA . LYS B 1 85 ? -7.496 -6.41 1.132 1 92.06 85 LYS B CA 1
ATOM 1888 C C . LYS B 1 85 ? -8.719 -5.844 0.421 1 92.06 85 LYS B C 1
ATOM 1890 O O . LYS B 1 85 ? -8.617 -4.871 -0.327 1 92.06 85 LYS B O 1
ATOM 1895 N N . SER B 1 86 ? -9.82 -6.547 0.631 1 86.56 86 SER B N 1
ATOM 1896 C CA . SER B 1 86 ? -11.094 -6.074 0.097 1 86.56 86 SER B CA 1
ATOM 1897 C C . SER B 1 86 ? -12.242 -6.391 1.047 1 86.56 86 SER B C 1
ATOM 1899 O O . SER B 1 86 ? -12.164 -7.34 1.833 1 86.56 86 SER B O 1
ATOM 1901 N N . ASN B 1 87 ? -13.305 -5.574 1.021 1 81.12 87 ASN B N 1
ATOM 1902 C CA . ASN B 1 87 ? -14.508 -5.828 1.804 1 81.12 87 ASN B CA 1
ATOM 1903 C C . ASN B 1 87 ? -15.391 -6.883 1.142 1 81.12 87 ASN B C 1
ATOM 1905 O O . ASN B 1 87 ? -16.281 -7.441 1.783 1 81.12 87 ASN B O 1
ATOM 1909 N N . GLY B 1 88 ? -15.242 -7.238 -0.126 1 72.38 88 GLY B N 1
ATOM 1910 C CA . GLY B 1 88 ? -16.078 -8.188 -0.836 1 72.38 88 GLY B CA 1
ATOM 1911 C C . GLY B 1 88 ? -15.297 -9.117 -1.742 1 72.38 88 GLY B C 1
ATOM 1912 O O . GLY B 1 88 ? -14.18 -9.523 -1.408 1 72.38 88 GLY B O 1
ATOM 1913 N N . VAL B 1 89 ? -16.062 -9.523 -2.834 1 68.38 89 VAL B N 1
ATOM 1914 C CA . VAL B 1 89 ? -15.453 -10.508 -3.725 1 68.38 89 VAL B CA 1
ATOM 1915 C C . VAL B 1 89 ? -14.164 -9.953 -4.309 1 68.38 89 VAL B C 1
ATOM 1917 O O . VAL B 1 89 ? -14.109 -8.789 -4.711 1 68.38 89 VAL B O 1
ATOM 1920 N N . PHE B 1 90 ? -13.156 -10.688 -4.188 1 80.75 90 PHE B N 1
ATOM 1921 C CA . PHE B 1 90 ? -11.781 -10.344 -4.531 1 80.75 90 PHE B CA 1
ATOM 1922 C C . PHE B 1 90 ? -11.047 -11.555 -5.098 1 80.75 90 PHE B C 1
ATOM 1924 O O . PHE B 1 90 ? -10.539 -12.383 -4.344 1 80.75 90 PHE B O 1
ATOM 1931 N N . SER B 1 91 ? -11.195 -11.641 -6.48 1 91.75 91 SER B N 1
ATOM 1932 C CA . SER B 1 91 ? -10.578 -12.805 -7.109 1 91.75 91 SER B CA 1
ATOM 1933 C C . SER B 1 91 ? -9.062 -12.672 -7.145 1 91.75 91 SER B C 1
ATOM 1935 O O . SER B 1 91 ? -8.523 -11.578 -6.953 1 91.75 91 SER B O 1
ATOM 1937 N N . ALA B 1 92 ? -8.438 -13.805 -7.41 1 95.56 92 ALA B N 1
ATOM 1938 C CA . ALA B 1 92 ? -6.984 -13.844 -7.582 1 95.56 92 ALA B CA 1
ATOM 1939 C C . ALA B 1 92 ? -6.539 -12.898 -8.695 1 95.56 92 ALA B C 1
ATOM 1941 O O . ALA B 1 92 ? -5.637 -12.078 -8.5 1 95.56 92 ALA B O 1
ATOM 1942 N N . ALA B 1 93 ? -7.211 -13.016 -9.797 1 95 93 ALA B N 1
ATOM 1943 C CA . ALA B 1 93 ? -6.848 -12.195 -10.953 1 95 93 ALA B CA 1
ATOM 1944 C C . ALA B 1 93 ? -7.027 -10.711 -10.641 1 95 93 ALA B C 1
ATOM 1946 O O . ALA B 1 93 ? -6.184 -9.883 -11.008 1 95 93 ALA B O 1
ATOM 1947 N N . LEU B 1 94 ? -8.078 -10.375 -10.023 1 93.19 94 LEU B N 1
ATOM 1948 C CA . LEU B 1 94 ? -8.336 -8.977 -9.68 1 93.19 94 LEU B CA 1
ATOM 1949 C C . LEU B 1 94 ? -7.258 -8.438 -8.742 1 93.19 94 LEU B C 1
ATOM 1951 O O . LEU B 1 94 ? -6.754 -7.332 -8.938 1 93.19 94 LEU B O 1
ATOM 1955 N N . ALA B 1 95 ? -6.902 -9.172 -7.715 1 95.5 95 ALA B N 1
ATOM 1956 C CA . ALA B 1 95 ? -5.859 -8.742 -6.785 1 95.5 95 ALA B CA 1
ATOM 1957 C C . ALA B 1 95 ? -4.551 -8.461 -7.52 1 95.5 95 ALA B C 1
ATOM 1959 O O . ALA B 1 95 ? -3.939 -7.41 -7.328 1 95.5 95 ALA B O 1
ATOM 1960 N N . VAL B 1 96 ? -4.176 -9.383 -8.344 1 97.81 96 VAL B N 1
ATOM 1961 C CA . VAL B 1 96 ? -2.926 -9.219 -9.078 1 97.81 96 VAL B CA 1
ATOM 1962 C C . VAL B 1 96 ? -3.029 -8.008 -10.008 1 97.81 96 VAL B C 1
ATOM 1964 O O . VAL B 1 96 ? -2.088 -7.219 -10.117 1 97.81 96 VAL B O 1
ATOM 1967 N N . ASN B 1 97 ? -4.148 -7.824 -10.633 1 95.81 97 ASN B N 1
ATOM 1968 C CA . ASN B 1 97 ? -4.301 -6.711 -11.562 1 95.81 97 ASN B CA 1
ATOM 1969 C C . ASN B 1 97 ? -4.277 -5.367 -10.836 1 95.81 97 ASN B C 1
ATOM 1971 O O . ASN B 1 97 ? -3.793 -4.371 -11.375 1 95.81 97 ASN B O 1
ATOM 1975 N N . ILE B 1 98 ? -4.742 -5.309 -9.648 1 94.56 98 ILE B N 1
ATOM 1976 C CA . ILE B 1 98 ? -4.645 -4.105 -8.828 1 94.56 98 ILE B CA 1
ATOM 1977 C C . ILE B 1 98 ? -3.176 -3.748 -8.609 1 94.56 98 ILE B C 1
ATOM 1979 O O . ILE B 1 98 ? -2.795 -2.58 -8.719 1 94.56 98 ILE B O 1
ATOM 1983 N N . TRP B 1 99 ? -2.355 -4.656 -8.336 1 97.81 99 TRP B N 1
ATOM 1984 C CA . TRP B 1 99 ? -0.921 -4.438 -8.18 1 97.81 99 TRP B CA 1
ATOM 1985 C C . TRP B 1 99 ? -0.288 -4.023 -9.508 1 97.81 99 TRP B C 1
ATOM 1987 O O . TRP B 1 99 ? 0.5 -3.074 -9.555 1 97.81 99 TRP B O 1
ATOM 1997 N N . VAL B 1 100 ? -0.706 -4.711 -10.547 1 98.19 100 VAL B N 1
ATOM 1998 C CA . VAL B 1 100 ? -0.145 -4.465 -11.875 1 98.19 100 VAL B CA 1
ATOM 1999 C C . VAL B 1 100 ? -0.484 -3.047 -12.32 1 98.19 100 VAL B C 1
ATOM 2001 O O . VAL B 1 100 ? 0.328 -2.383 -12.969 1 98.19 100 VAL B O 1
ATOM 2004 N N . ASN B 1 101 ? -1.611 -2.574 -12 1 96.44 101 ASN B N 1
ATOM 2005 C CA . ASN B 1 101 ? -2.074 -1.266 -12.453 1 96.44 101 ASN B CA 1
ATOM 2006 C C . ASN B 1 101 ? -1.243 -0.139 -11.844 1 96.44 101 ASN B C 1
ATOM 2008 O O . ASN B 1 101 ? -1.308 1.002 -12.305 1 96.44 101 ASN B O 1
ATOM 2012 N N . GLU B 1 102 ? -0.433 -0.38 -10.875 1 96.19 102 GLU B N 1
ATOM 2013 C CA . GLU B 1 102 ? 0.536 0.605 -10.406 1 96.19 102 GLU B CA 1
ATOM 2014 C C . GLU B 1 102 ? 1.526 0.974 -11.508 1 96.19 102 GLU B C 1
ATOM 2016 O O . GLU B 1 102 ? 2.24 1.973 -11.398 1 96.19 102 GLU B O 1
ATOM 2021 N N . ARG B 1 103 ? 1.534 0.2 -12.539 1 96.31 103 ARG B N 1
ATOM 2022 C CA . ARG B 1 103 ? 2.445 0.456 -13.648 1 96.31 103 ARG B CA 1
ATOM 2023 C C . ARG B 1 103 ? 2.242 1.859 -14.211 1 96.31 103 ARG B C 1
ATOM 2025 O O . ARG B 1 103 ? 3.184 2.471 -14.727 1 96.31 103 ARG B O 1
ATOM 2032 N N . PHE B 1 104 ? 1.135 2.375 -14.07 1 94 104 PHE B N 1
ATOM 2033 C CA . PHE B 1 104 ? 0.817 3.684 -14.633 1 94 104 PHE B CA 1
ATOM 2034 C C . PHE B 1 104 ? 1.507 4.793 -13.852 1 94 104 PHE B C 1
ATOM 2036 O O . PHE B 1 104 ? 1.616 5.922 -14.328 1 94 104 PHE B O 1
ATOM 2043 N N . SER B 1 105 ? 1.979 4.5 -12.711 1 94.06 105 SER B N 1
ATOM 2044 C CA . SER B 1 105 ? 2.691 5.469 -11.883 1 94.06 105 SER B CA 1
ATOM 2045 C C . SER B 1 105 ? 4.195 5.227 -11.922 1 94.06 105 SER B C 1
ATOM 2047 O O . SER B 1 105 ? 4.961 5.926 -11.258 1 94.06 105 SER B O 1
ATOM 2049 N N . TYR B 1 106 ? 4.66 4.25 -12.648 1 94.88 106 TYR B N 1
ATOM 2050 C CA . TYR B 1 106 ? 6.066 3.867 -12.719 1 94.88 106 TYR B CA 1
ATOM 2051 C C . TYR B 1 106 ? 6.676 4.285 -14.055 1 94.88 106 TYR B C 1
ATOM 2053 O O . TYR B 1 106 ? 6.125 3.986 -15.117 1 94.88 106 TYR B O 1
ATOM 2061 N N . ASN B 1 107 ? 7.793 4.961 -14.023 1 95.38 107 ASN B N 1
ATOM 2062 C CA . ASN B 1 107 ? 8.594 5.293 -15.195 1 95.38 107 ASN B CA 1
ATOM 2063 C C . ASN B 1 107 ? 9.844 4.43 -15.281 1 95.38 107 ASN B C 1
ATOM 2065 O O . ASN B 1 107 ? 10.828 4.684 -14.586 1 95.38 107 ASN B O 1
ATOM 2069 N N . TYR B 1 108 ? 9.836 3.469 -16.109 1 96.56 108 TYR B N 1
ATOM 2070 C CA . TYR B 1 108 ? 10.93 2.51 -16.188 1 96.56 108 TYR B CA 1
ATOM 2071 C C . TYR B 1 108 ? 12.219 3.186 -16.656 1 96.56 108 TYR B C 1
ATOM 2073 O O . TYR B 1 108 ? 13.289 2.961 -16.078 1 96.56 108 TYR B O 1
ATOM 2081 N N . ALA B 1 109 ? 12.172 4 -17.734 1 95.81 109 ALA B N 1
ATOM 2082 C CA . ALA B 1 109 ? 13.352 4.641 -18.297 1 95.81 109 ALA B CA 1
ATOM 2083 C C . ALA B 1 109 ? 14.102 5.441 -17.234 1 95.81 109 ALA B C 1
ATOM 2085 O O . ALA B 1 109 ? 15.32 5.312 -17.109 1 95.81 109 ALA B O 1
ATOM 2086 N N . ALA B 1 110 ? 13.398 6.191 -16.406 1 94.25 110 ALA B N 1
ATOM 2087 C CA . ALA B 1 110 ? 14 7.051 -15.391 1 94.25 110 ALA B CA 1
ATOM 2088 C C . ALA B 1 110 ? 14.117 6.324 -14.055 1 94.25 110 ALA B C 1
ATOM 2090 O O . ALA B 1 110 ? 14.773 6.816 -13.125 1 94.25 110 ALA B O 1
ATOM 2091 N N . ASN B 1 111 ? 13.438 5.129 -13.914 1 93.75 111 ASN B N 1
ATOM 2092 C CA . ASN B 1 111 ? 13.344 4.383 -12.664 1 93.75 111 ASN B CA 1
ATOM 2093 C C . ASN B 1 111 ? 12.766 5.238 -11.539 1 93.75 111 ASN B C 1
ATOM 2095 O O . ASN B 1 111 ? 13.352 5.332 -10.461 1 93.75 111 ASN B O 1
ATOM 2099 N N . THR B 1 112 ? 11.641 5.934 -11.852 1 90.94 112 THR B N 1
ATOM 2100 C CA . THR B 1 112 ? 10.984 6.789 -10.875 1 90.94 112 THR B CA 1
ATOM 2101 C C . THR B 1 112 ? 9.531 6.355 -10.672 1 90.94 112 THR B C 1
ATOM 2103 O O . THR B 1 112 ? 8.977 5.637 -11.492 1 90.94 112 THR B O 1
ATOM 2106 N N . CYS B 1 113 ? 8.984 6.695 -9.484 1 91.31 113 CYS B N 1
ATOM 2107 C CA . CYS B 1 113 ? 7.617 6.379 -9.07 1 91.31 113 CYS B CA 1
ATOM 2108 C C . CYS B 1 113 ? 6.898 7.621 -8.555 1 91.31 113 CYS B C 1
ATOM 2110 O O . CYS B 1 113 ? 7.391 8.297 -7.652 1 91.31 113 CYS B O 1
ATOM 2112 N N . ASN B 1 114 ? 5.711 7.918 -9.039 1 89.94 114 ASN B N 1
ATOM 2113 C CA . ASN B 1 114 ? 5.039 9.156 -8.648 1 89.94 114 ASN B CA 1
ATOM 2114 C C . ASN B 1 114 ? 3.861 8.883 -7.723 1 89.94 114 ASN B C 1
ATOM 2116 O O . ASN B 1 114 ? 3.131 9.805 -7.355 1 89.94 114 ASN B O 1
ATOM 2120 N N . ALA B 1 115 ? 3.629 7.664 -7.328 1 93.12 115 ALA B N 1
ATOM 2121 C CA . ALA B 1 115 ? 2.639 7.203 -6.355 1 93.12 115 ALA B CA 1
ATOM 2122 C C . ALA B 1 115 ? 3.121 5.953 -5.629 1 93.12 115 ALA B C 1
ATOM 2124 O O . ALA B 1 115 ? 4.16 5.973 -4.969 1 93.12 115 ALA B O 1
ATOM 2125 N N . VAL B 1 116 ? 2.322 4.922 -5.684 1 92.62 116 VAL B N 1
ATOM 2126 C CA . VAL B 1 116 ? 2.773 3.619 -5.203 1 92.62 116 VAL B CA 1
ATOM 2127 C C . VAL B 1 116 ? 3.125 2.727 -6.391 1 92.62 116 VAL B C 1
ATOM 2129 O O . VAL B 1 116 ? 2.357 2.629 -7.355 1 92.62 116 VAL B O 1
ATOM 2132 N N . CYS B 1 117 ? 4.344 2.074 -6.328 1 94.75 117 CYS B N 1
ATOM 2133 C CA . CYS B 1 117 ? 4.793 1.27 -7.461 1 94.75 117 CYS B CA 1
ATOM 2134 C C . CYS B 1 117 ? 5.34 -0.074 -6.992 1 94.75 117 CYS B C 1
ATOM 2136 O O . CYS B 1 117 ? 5.613 -0.956 -7.805 1 94.75 117 CYS B O 1
ATOM 2138 N N . SER B 1 118 ? 5.492 -0.29 -5.688 1 94.12 118 SER B N 1
ATOM 2139 C CA . SER B 1 118 ? 6.258 -1.419 -5.172 1 94.12 118 SER B CA 1
ATOM 2140 C C . SER B 1 118 ? 5.566 -2.744 -5.48 1 94.12 118 SER B C 1
ATOM 2142 O O . SER B 1 118 ? 6.227 -3.77 -5.656 1 94.12 118 SER B O 1
ATOM 2144 N N . HIS B 1 119 ? 4.207 -2.746 -5.566 1 97.31 119 HIS B N 1
ATOM 2145 C CA . HIS B 1 119 ? 3.545 -4.008 -5.875 1 97.31 119 HIS B CA 1
ATOM 2146 C C . HIS B 1 119 ? 3.77 -4.41 -7.328 1 97.31 119 HIS B C 1
ATOM 2148 O O . HIS B 1 119 ? 4.051 -5.574 -7.621 1 97.31 119 HIS B O 1
ATOM 2154 N N . TYR B 1 120 ? 3.701 -3.494 -8.141 1 98.19 120 TYR B N 1
ATOM 2155 C CA . TYR B 1 120 ? 3.93 -3.756 -9.555 1 98.19 120 TYR B CA 1
ATOM 2156 C C . TYR B 1 120 ? 5.359 -4.223 -9.805 1 98.19 120 TYR B C 1
ATOM 2158 O O . TYR B 1 120 ? 5.578 -5.238 -10.469 1 98.19 120 TYR B O 1
ATOM 2166 N N . THR B 1 121 ? 6.293 -3.438 -9.266 1 97.94 121 THR B N 1
ATOM 2167 C CA . THR B 1 121 ? 7.688 -3.783 -9.516 1 97.94 121 THR B CA 1
ATOM 2168 C C . THR B 1 121 ? 8.008 -5.172 -8.969 1 97.94 121 THR B C 1
ATOM 2170 O O . THR B 1 121 ? 8.797 -5.91 -9.562 1 97.94 121 THR B O 1
ATOM 2173 N N . GLN B 1 122 ? 7.363 -5.57 -7.867 1 98.38 122 GLN B N 1
ATOM 2174 C CA . GLN B 1 122 ? 7.555 -6.934 -7.379 1 98.38 122 GLN B CA 1
ATOM 2175 C C . GLN B 1 122 ? 6.98 -7.953 -8.359 1 98.38 122 GLN B C 1
ATOM 2177 O O . GLN B 1 122 ? 7.59 -9 -8.602 1 98.38 122 GLN B O 1
ATOM 2182 N N . VAL B 1 123 ? 5.867 -7.707 -8.93 1 98.88 123 VAL B N 1
ATOM 2183 C CA . VAL B 1 123 ? 5.223 -8.609 -9.883 1 98.88 123 VAL B CA 1
ATOM 2184 C C . VAL B 1 123 ? 6.156 -8.867 -11.062 1 98.88 123 VAL B C 1
ATOM 2186 O O . VAL B 1 123 ? 6.27 -10 -11.531 1 98.88 123 VAL B O 1
ATOM 2189 N N . VAL B 1 124 ? 6.852 -7.84 -11.531 1 98.88 124 VAL B N 1
ATOM 2190 C CA . VAL B 1 124 ? 7.609 -7.969 -12.773 1 98.88 124 VAL B CA 1
ATOM 2191 C C . VAL B 1 124 ? 9.102 -8.055 -12.461 1 98.88 124 VAL B C 1
ATOM 2193 O O . VAL B 1 124 ? 9.938 -7.887 -13.352 1 98.88 124 VAL B O 1
ATOM 2196 N N . TRP B 1 125 ? 9.414 -8.203 -11.195 1 98.69 125 TRP B N 1
ATOM 2197 C CA . TRP B 1 125 ? 10.828 -8.336 -10.836 1 98.69 125 TRP B CA 1
ATOM 2198 C C . TRP B 1 125 ? 11.453 -9.547 -11.516 1 98.69 125 TRP B C 1
ATOM 2200 O O . TRP B 1 125 ? 11.078 -10.688 -11.234 1 98.69 125 TRP B O 1
ATOM 2210 N N . ARG B 1 126 ? 12.461 -9.344 -12.359 1 98.56 126 ARG B N 1
ATOM 2211 C CA . ARG B 1 126 ? 12.992 -10.367 -13.258 1 98.56 126 ARG B CA 1
ATOM 2212 C C . ARG B 1 126 ? 13.508 -11.57 -12.477 1 98.56 126 ARG B C 1
ATOM 2214 O O . ARG B 1 126 ? 13.297 -12.711 -12.883 1 98.56 126 ARG B O 1
ATOM 2221 N N . ASN B 1 127 ? 14.109 -11.367 -11.375 1 98.31 127 ASN B N 1
ATOM 2222 C CA . ASN B 1 127 ? 14.797 -12.438 -10.672 1 98.31 127 ASN B CA 1
ATOM 2223 C C . ASN B 1 127 ? 13.852 -13.219 -9.766 1 98.31 127 ASN B C 1
ATOM 2225 O O . ASN B 1 127 ? 14.211 -14.273 -9.234 1 98.31 127 ASN B O 1
ATOM 2229 N N . SER B 1 128 ? 12.688 -12.711 -9.508 1 98.81 128 SER B N 1
ATOM 2230 C CA . SER B 1 128 ? 11.672 -13.469 -8.781 1 98.81 128 SER B CA 1
ATOM 2231 C C . SER B 1 128 ? 11 -14.5 -9.688 1 98.81 128 SER B C 1
ATOM 2233 O O . SER B 1 128 ? 10.164 -14.148 -10.523 1 98.81 128 SER B O 1
ATOM 2235 N N . VAL B 1 129 ? 11.297 -15.773 -9.492 1 98.81 129 VAL B N 1
ATOM 2236 C CA . VAL B 1 129 ? 10.82 -16.734 -10.492 1 98.81 129 VAL B CA 1
ATOM 2237 C C . VAL B 1 129 ? 9.867 -17.734 -9.836 1 98.81 129 VAL B C 1
ATOM 2239 O O . VAL B 1 129 ? 9.328 -18.609 -10.516 1 98.81 129 VAL B O 1
ATOM 2242 N N . LYS B 1 130 ? 9.664 -17.625 -8.539 1 98.94 130 LYS B N 1
ATOM 2243 C CA . LYS B 1 130 ? 8.703 -18.453 -7.828 1 98.94 130 LYS B CA 1
ATOM 2244 C C . LYS B 1 130 ? 7.691 -17.594 -7.066 1 98.94 130 LYS B C 1
ATOM 2246 O O . LYS B 1 130 ? 8.047 -16.562 -6.504 1 98.94 130 LYS B O 1
ATOM 2251 N N . VAL B 1 131 ? 6.434 -18.094 -7.012 1 98.94 131 VAL B N 1
ATOM 2252 C CA . VAL B 1 131 ? 5.383 -17.391 -6.281 1 98.94 131 VAL B CA 1
ATOM 2253 C C . VAL B 1 131 ? 4.477 -18.406 -5.582 1 98.94 131 VAL B C 1
ATOM 2255 O O . VAL B 1 131 ? 4.328 -19.531 -6.043 1 98.94 131 VAL B O 1
ATOM 2258 N N . GLY B 1 132 ? 3.957 -18.094 -4.484 1 98.88 132 GLY B N 1
ATOM 2259 C CA . GLY B 1 132 ? 2.854 -18.703 -3.766 1 98.88 132 GLY B CA 1
ATOM 2260 C C . GLY B 1 132 ? 1.925 -17.703 -3.123 1 98.88 132 GLY B C 1
ATOM 2261 O O . GLY B 1 132 ? 2.377 -16.688 -2.578 1 98.88 132 GLY B O 1
ATOM 2262 N N . CYS B 1 133 ? 0.667 -17.969 -3.217 1 98.62 133 CYS B N 1
ATOM 2263 C CA . CYS B 1 133 ? -0.332 -17.031 -2.734 1 98.62 133 CYS B CA 1
ATOM 2264 C C . CYS B 1 133 ? -1.385 -17.734 -1.886 1 98.62 133 CYS B C 1
ATOM 2266 O O . CYS B 1 133 ? -1.527 -18.953 -1.954 1 98.62 133 CYS B O 1
ATOM 2268 N N . ALA B 1 134 ? -2.113 -16.906 -1.141 1 97.88 134 ALA B N 1
ATOM 2269 C CA . ALA B 1 134 ? -3.227 -17.422 -0.346 1 97.88 134 ALA B CA 1
ATOM 2270 C C . ALA B 1 134 ? -4.238 -16.328 -0.04 1 97.88 134 ALA B C 1
ATOM 2272 O O . ALA B 1 134 ? -3.906 -15.141 -0.097 1 97.88 134 ALA B O 1
ATOM 2273 N N . ARG B 1 135 ? -5.355 -16.797 0.194 1 96.56 135 ARG B N 1
ATOM 2274 C CA . ARG B 1 135 ? -6.465 -15.938 0.591 1 96.56 135 ARG B CA 1
ATOM 2275 C C . ARG B 1 135 ? -7.055 -16.375 1.924 1 96.56 135 ARG B C 1
ATOM 2277 O O . ARG B 1 135 ? -7.113 -17.578 2.213 1 96.56 135 ARG B O 1
ATOM 2284 N N . VAL B 1 136 ? -7.457 -15.352 2.699 1 95.5 136 VAL B N 1
ATOM 2285 C CA . VAL B 1 136 ? -8.234 -15.656 3.896 1 95.5 136 VAL B CA 1
ATOM 2286 C C . VAL B 1 136 ? -9.461 -14.75 3.961 1 95.5 136 VAL B C 1
ATOM 2288 O O . VAL B 1 136 ? -9.398 -13.578 3.592 1 95.5 136 VAL B O 1
ATOM 2291 N N . ARG B 1 137 ? -10.555 -15.352 4.352 1 93.62 137 ARG B N 1
ATOM 2292 C CA . ARG B 1 137 ? -11.727 -14.562 4.727 1 93.62 137 ARG B CA 1
ATOM 2293 C C . ARG B 1 137 ? -11.625 -14.094 6.176 1 93.62 137 ARG B C 1
ATOM 2295 O O . ARG B 1 137 ? -11.398 -14.906 7.078 1 93.62 137 ARG B O 1
ATOM 2302 N N . CYS B 1 138 ? -11.852 -12.797 6.301 1 94.31 138 CYS B N 1
ATOM 2303 C CA . CYS B 1 138 ? -11.773 -12.227 7.641 1 94.31 138 CYS B CA 1
ATOM 2304 C C . CYS B 1 138 ? -13.086 -12.422 8.391 1 94.31 138 CYS B C 1
ATOM 2306 O O . CYS B 1 138 ? -14.125 -12.695 7.781 1 94.31 138 CYS B O 1
ATOM 2308 N N . ASP B 1 139 ? -12.961 -12.242 9.688 1 93.69 139 ASP B N 1
ATOM 2309 C CA . ASP B 1 139 ? -14.133 -12.406 10.547 1 93.69 139 ASP B CA 1
ATOM 2310 C C . ASP B 1 139 ? -15.195 -11.352 10.234 1 93.69 139 ASP B C 1
ATOM 2312 O O . ASP B 1 139 ? -16.391 -11.602 10.383 1 93.69 139 ASP B O 1
ATOM 2316 N N . ASN B 1 140 ? -14.805 -10.227 9.812 1 88.12 140 ASN B N 1
ATOM 2317 C CA . ASN B 1 140 ? -15.742 -9.148 9.523 1 88.12 140 ASN B CA 1
ATOM 2318 C C . ASN B 1 140 ? -16.312 -9.258 8.117 1 88.12 140 ASN B C 1
ATOM 2320 O O . ASN B 1 140 ? -16.984 -8.344 7.641 1 88.12 140 ASN B O 1
ATOM 2324 N N . GLY B 1 141 ? -15.93 -10.25 7.363 1 88.81 141 GLY B N 1
ATOM 2325 C CA . GLY B 1 141 ? -16.469 -10.477 6.031 1 88.81 141 GLY B CA 1
ATOM 2326 C C . GLY B 1 141 ? -15.523 -10.023 4.926 1 88.81 141 GLY B C 1
ATOM 2327 O O . GLY B 1 141 ? -15.758 -10.312 3.752 1 88.81 141 GLY B O 1
ATOM 2328 N N . GLY B 1 142 ? -14.477 -9.375 5.305 1 90.25 142 GLY B N 1
ATOM 2329 C CA . GLY B 1 142 ? -13.484 -8.969 4.328 1 90.25 142 GLY B CA 1
ATOM 2330 C C . GLY B 1 142 ? -12.594 -10.109 3.871 1 90.25 142 GLY B C 1
ATOM 2331 O O . GLY B 1 142 ? -12.797 -11.258 4.262 1 90.25 142 GLY B O 1
ATOM 2332 N N . ASN B 1 143 ? -11.703 -9.797 2.941 1 93.12 143 ASN B N 1
ATOM 2333 C CA . ASN B 1 143 ? -10.727 -10.75 2.42 1 93.12 143 ASN B CA 1
ATOM 2334 C C . ASN B 1 143 ? -9.328 -10.148 2.359 1 93.12 143 ASN B C 1
ATOM 2336 O O . ASN B 1 143 ? -9.172 -8.969 2.051 1 93.12 143 ASN B O 1
ATOM 2340 N N . ILE B 1 144 ? -8.375 -11 2.664 1 95.69 144 ILE B N 1
ATOM 2341 C CA . ILE B 1 144 ? -6.977 -10.648 2.463 1 95.69 144 ILE B CA 1
ATOM 2342 C C . ILE B 1 144 ? -6.324 -11.656 1.519 1 95.69 144 ILE B C 1
ATOM 2344 O O . ILE B 1 144 ? -6.539 -12.867 1.645 1 95.69 144 ILE B O 1
ATOM 2348 N N . ILE B 1 145 ? -5.609 -11.141 0.517 1 97.06 145 ILE B N 1
ATOM 2349 C CA . ILE B 1 145 ? -4.766 -11.961 -0.342 1 97.06 145 ILE B CA 1
ATOM 2350 C C . ILE B 1 145 ? -3.303 -11.57 -0.156 1 97.06 145 ILE B C 1
ATOM 2352 O O . ILE B 1 145 ? -2.977 -10.383 -0.078 1 97.06 145 ILE B O 1
ATOM 2356 N N . SER B 1 146 ? -2.486 -12.555 0.005 1 98 146 SER B N 1
ATOM 2357 C CA . SER B 1 146 ? -1.039 -12.367 0.017 1 98 146 SER B CA 1
ATOM 2358 C C . SER B 1 146 ? -0.356 -13.242 -1.026 1 98 146 SER B C 1
ATOM 2360 O O . SER B 1 146 ? -0.725 -14.406 -1.205 1 98 146 SER B O 1
ATOM 2362 N N . CYS B 1 147 ? 0.569 -12.633 -1.762 1 98.69 147 CYS B N 1
ATOM 2363 C CA . CYS B 1 147 ? 1.483 -13.367 -2.627 1 98.69 147 CYS B CA 1
ATOM 2364 C C . CYS B 1 147 ? 2.932 -13.133 -2.217 1 98.69 147 CYS B C 1
ATOM 2366 O O . CYS B 1 147 ? 3.357 -11.984 -2.055 1 98.69 147 CYS B O 1
ATOM 2368 N N . ASN B 1 148 ? 3.609 -14.227 -2.092 1 98.81 148 ASN B N 1
ATOM 2369 C CA . ASN B 1 148 ? 5.023 -14.18 -1.736 1 98.81 148 ASN B CA 1
ATOM 2370 C C . ASN B 1 148 ? 5.906 -14.664 -2.879 1 98.81 148 ASN B C 1
ATOM 2372 O O . ASN B 1 148 ? 5.488 -15.508 -3.676 1 98.81 148 ASN B O 1
ATOM 2376 N N . TYR B 1 149 ? 7.113 -14.094 -2.891 1 98.88 149 TYR B N 1
ATOM 2377 C CA . TYR B 1 149 ? 7.98 -14.266 -4.051 1 98.88 149 TYR B CA 1
ATOM 2378 C C . TYR B 1 149 ? 9.375 -14.703 -3.631 1 98.88 149 TYR B C 1
ATOM 2380 O O . TYR B 1 149 ? 9.883 -14.273 -2.59 1 98.88 149 TYR B O 1
ATOM 2388 N N . TYR B 1 150 ? 9.992 -15.477 -4.543 1 98.69 150 TYR B N 1
ATOM 2389 C CA . TYR B 1 150 ? 11.383 -15.859 -4.324 1 98.69 150 TYR B CA 1
ATOM 2390 C C . TYR B 1 150 ? 12.156 -15.875 -5.633 1 98.69 150 TYR B C 1
ATOM 2392 O O . TYR B 1 150 ? 11.703 -16.438 -6.629 1 98.69 150 TYR B O 1
ATOM 2400 N N . PRO B 1 151 ? 13.375 -15.422 -5.613 1 98.12 151 PRO B N 1
ATOM 2401 C CA . PRO B 1 151 ? 13.914 -14.523 -4.594 1 98.12 151 PRO B CA 1
ATOM 2402 C C . PRO B 1 151 ? 13.117 -13.227 -4.473 1 98.12 151 PRO B C 1
ATOM 2404 O O . PRO B 1 151 ? 12.344 -12.883 -5.375 1 98.12 151 PRO B O 1
ATOM 2407 N N . ARG B 1 152 ? 13.188 -12.57 -3.305 1 96.88 152 ARG B N 1
ATOM 2408 C CA . ARG B 1 152 ? 12.539 -11.281 -3.1 1 96.88 152 ARG B CA 1
ATOM 2409 C C . ARG B 1 152 ? 13.055 -10.242 -4.09 1 96.88 152 ARG B C 1
ATOM 2411 O O . ARG B 1 152 ? 14.219 -10.297 -4.504 1 96.88 152 ARG B O 1
ATOM 2418 N N . GLY B 1 153 ? 12.156 -9.273 -4.465 1 96.06 153 GLY B N 1
ATOM 2419 C CA . GLY B 1 153 ? 12.516 -8.156 -5.328 1 96.06 153 GLY B CA 1
ATOM 2420 C C . GLY B 1 153 ? 12.523 -6.824 -4.613 1 96.06 153 GLY B C 1
ATOM 2421 O O . GLY B 1 153 ? 12.672 -6.77 -3.389 1 96.06 153 GLY B O 1
ATOM 2422 N N . ASN B 1 154 ? 12.531 -5.754 -5.469 1 91.88 154 ASN B N 1
ATOM 2423 C CA . ASN B 1 154 ? 12.414 -4.379 -4.996 1 91.88 154 ASN B CA 1
ATOM 2424 C C . ASN B 1 154 ? 13.656 -3.945 -4.219 1 91.88 154 ASN B C 1
ATOM 2426 O O . ASN B 1 154 ? 13.547 -3.385 -3.127 1 91.88 154 ASN B O 1
ATOM 2430 N N . TYR B 1 155 ? 14.734 -4.254 -4.746 1 84.69 155 TYR B N 1
ATOM 2431 C CA . TYR B 1 155 ? 15.961 -3.742 -4.152 1 84.69 155 TYR B CA 1
ATOM 2432 C C . TYR B 1 155 ? 16.203 -2.287 -4.547 1 84.69 155 TYR B C 1
ATOM 2434 O O . TYR B 1 155 ? 16.016 -1.914 -5.707 1 84.69 155 TYR B O 1
ATOM 2442 N N . ASN B 1 156 ? 16.469 -1.562 -3.559 1 77.94 156 ASN B N 1
ATOM 2443 C CA . ASN B 1 156 ? 16.641 -0.127 -3.758 1 77.94 156 ASN B CA 1
ATOM 2444 C C . ASN B 1 156 ? 17.656 0.169 -4.863 1 77.94 156 ASN B C 1
ATOM 2446 O O . ASN B 1 156 ? 18.719 -0.439 -4.914 1 77.94 156 ASN B O 1
ATOM 2450 N N . GLY B 1 157 ? 17.188 1.13 -5.723 1 80.56 157 GLY B N 1
ATOM 2451 C CA . GLY B 1 157 ? 18.078 1.593 -6.766 1 80.56 157 GLY B CA 1
ATOM 2452 C C . GLY B 1 157 ? 18.125 0.667 -7.969 1 80.56 157 GLY B C 1
ATOM 2453 O O . GLY B 1 157 ? 18.734 0.998 -8.992 1 80.56 157 GLY B O 1
ATOM 2454 N N . GLN B 1 158 ? 17.531 -0.464 -7.875 1 90.5 158 GLN B N 1
ATOM 2455 C CA . GLN B 1 158 ? 17.547 -1.418 -8.977 1 90.5 158 GLN B CA 1
ATOM 2456 C C . GLN B 1 158 ? 16.219 -1.399 -9.734 1 90.5 158 GLN B C 1
ATOM 2458 O O . GLN B 1 158 ? 15.148 -1.314 -9.125 1 90.5 158 GLN B O 1
ATOM 2463 N N . LYS B 1 159 ? 16.438 -1.427 -11.086 1 95 159 LYS B N 1
ATOM 2464 C CA . LYS B 1 159 ? 15.242 -1.599 -11.922 1 95 159 LYS B CA 1
ATOM 2465 C C . LYS B 1 159 ? 14.727 -3.029 -11.844 1 95 159 LYS B C 1
ATOM 2467 O O . LYS B 1 159 ? 15.492 -3.965 -11.617 1 95 159 LYS B O 1
ATOM 2472 N N . PRO B 1 160 ? 13.445 -3.238 -12.047 1 97.06 160 PRO B N 1
ATOM 2473 C CA . PRO B 1 160 ? 12.867 -4.578 -11.922 1 97.06 160 PRO B CA 1
ATOM 2474 C C . PRO B 1 160 ? 13.32 -5.52 -13.039 1 97.06 160 PRO B C 1
ATOM 2476 O O . PRO B 1 160 ? 13.312 -6.738 -12.867 1 97.06 160 PRO B O 1
ATOM 2479 N N . TYR B 1 161 ? 13.695 -4.949 -14.117 1 96.31 161 TYR B N 1
ATOM 2480 C CA . TYR B 1 161 ? 14.156 -5.754 -15.242 1 96.31 161 TYR B CA 1
ATOM 2481 C C . TYR B 1 161 ? 14.984 -4.914 -16.203 1 96.31 161 TYR B C 1
ATOM 2483 O O . TYR B 1 161 ? 14.93 -3.684 -16.172 1 96.31 161 TYR B O 1
#

InterPro domains:
  IPR001283 Cysteine-rich secretory protein-related [PR00837] (49-67)
  IPR001283 Cysteine-rich secretory protein-related [PR00837] (95-108)
  IPR001283 Cysteine-rich secretory protein-related [PR00837] (117-133)
  IPR001283 Cysteine-rich secretory protein-related [PR00837] (144-157)
  IPR001283 Cysteine-rich secretory protein-related [PTHR10334] (31-160)
  IPR014044 CAP domain [PF00188] (34-149)
  IPR014044 CAP domain [SM00198] (28-157)
  IPR018244 Allergen V5/Tpx-1-related, conserved site [PS01010] (144-155)
  IPR035940 CAP superfamily [G3DSA:3.40.33.10] (28-161)
  IPR035940 CAP superfamily [SSF55797] (31-161)

Sequence (322 aa):
MNLISYSRILIILAVLVGVLVVPSKAQYSPQDYVNAHNQARAAVGVGPIQWDDTIAAYALSNVYRLRGSCRLVPSSGHYGENMAKSNGVFSAALAVNIWVNERFSYNYAANTCNAVCSHYTQVVWRNSVKVGCARVRCDNGGNIISCNYYPRGNYNGQKPYMNLISYSRILIILAVLVGVLVVPSKAQYSPQDYVNAHNQARAAVGVGPIQWDDTIAAYALSNVYRLRGSCRLVPSSGHYGENMAKSNGVFSAALAVNIWVNERFSYNYAANTCNAVCSHYTQVVWRNSVKVGCARVRCDNGGNIISCNYYPRGNYNGQKPY

Radius of gyration: 29.38 Å; Cα contacts (8 Å, |Δi|>4): 572; chains: 2; bounding box: 119×127×58 Å

Nearest PDB structures (foldseek):
  1cfe-assembly1_A  TM=8.877E-01  e=1.194E-17  Solanum lycopersicum
  1smb-assembly1_A  TM=9.521E-01  e=4.341E-12  Homo sapiens
  5vhg-assembly1_A  TM=9.133E-01  e=1.365E-11  Homo sapiens
  4p27-assembly1_A  TM=7.847E-01  e=7.277E-10  Schistosoma mansoni
  4tpv-assembly1_A  TM=7.211E-01  e=2.393E-07  Ancylostoma caninum

Organism: NCBI:txid81985

Solvent-accessible surface area (backbone atoms only — not comparable to full-atom values): 18204 Å² total; per-residue (Å²): 136,84,81,76,78,78,76,79,76,75,76,75,76,74,73,73,72,68,71,72,68,66,65,80,68,71,59,64,42,72,62,41,42,44,51,45,43,33,54,58,14,50,74,71,73,35,76,72,52,39,83,33,71,69,44,16,53,52,28,37,59,55,45,55,71,27,23,79,78,63,54,80,59,73,78,88,68,84,51,24,77,43,74,49,74,39,75,51,96,72,39,32,43,55,55,49,45,25,30,48,46,20,48,82,35,44,39,75,94,78,65,45,63,61,34,66,34,67,49,21,40,42,64,43,14,55,74,33,43,32,33,12,52,29,73,32,70,19,77,87,55,26,31,40,39,33,38,28,26,37,53,49,56,76,50,86,96,54,70,43,110,134,82,79,76,78,77,75,77,76,77,75,73,76,75,74,73,73,68,72,72,68,66,65,80,66,71,58,64,42,72,62,40,43,42,51,45,44,34,54,58,13,52,75,71,72,34,76,70,52,39,82,33,70,70,43,16,52,51,27,37,60,56,46,56,72,28,23,78,79,63,56,80,60,71,78,90,68,84,53,24,76,43,74,48,73,40,75,54,96,70,40,34,43,56,54,49,44,25,31,47,46,19,48,82,36,43,39,74,93,79,66,44,63,60,33,66,34,67,50,21,41,43,64,42,13,54,74,33,41,33,34,12,52,29,73,32,72,20,76,85,55,27,31,42,39,34,38,28,27,36,51,48,54,78,51,86,96,54,70,43,110